Protein AF-A0A485LFB4-F1 (afdb_monomer_lite)

Foldseek 3Di:
DDDDDDDDDDDDDDDDDDDDDDDDDDDDDDDDDDDDDDDDDDDPPPDPDDPPPPPAQAFAPDAAQAKKKFKWFQDPVRDTAGQFIAGPDWDADDDDADCAQADQVRADDDPPDRSVRSLNVRCRTGVRRRHNHSNVRRNLSSVVSVVDADFPDQWDDDPPDFGDDPNATWDFDDDPGGTTMIMWMAGSVRHTHHD

Radius of gyration: 27.49 Å; chains: 1; bounding box: 100×61×46 Å

InterPro domains:
  IPR033130 Ribonuclease T2, His active site 2 [PS00531] (118-129)
  IPR036430 Ribonuclease T2-like superfamily [G3DSA:3.90.730.10] (55-193)
  IPR036430 Ribonuclease T2-like superfamily [SSF55895] (62-195)

Secondary structure (DSSP, 8-state):
----PPPP-PPP---PPPP----PPPP---------------------------PPPPPPSS---S-EEEEEEEPTTS-EEEEEEEESS----------TT--TTTB---TT--HHHHHHHHIIIIITTT-SSHHHHHHHHHHHHHHPPPPS--BPPPTTPPPEETTEE-EEEEETTEEEEEEEEE-TT--EE--

Structure (mmCIF, N/CA/C/O backbone):
data_AF-A0A485LFB4-F1
#
_entry.id   AF-A0A485LFB4-F1
#
loop_
_atom_site.group_PDB
_atom_site.id
_atom_site.type_symbol
_atom_site.label_atom_id
_atom_site.label_alt_id
_atom_site.label_comp_id
_atom_site.label_asym_id
_atom_site.label_entity_id
_atom_site.label_seq_id
_atom_site.pdbx_PDB_ins_code
_atom_site.Cartn_x
_atom_site.Cartn_y
_atom_site.Cartn_z
_atom_site.occupancy
_atom_site.B_iso_or_equiv
_atom_site.auth_seq_id
_atom_site.auth_comp_id
_atom_site.auth_asym_id
_atom_site.auth_atom_id
_atom_site.pdbx_PDB_model_num
ATOM 1 N N . MET A 1 1 ? -63.477 3.380 27.101 1.00 44.12 1 MET A N 1
ATOM 2 C CA . MET A 1 1 ? -62.611 3.411 28.300 1.00 44.12 1 MET A CA 1
ATOM 3 C C . MET A 1 1 ? -61.231 3.951 27.928 1.00 44.12 1 MET A C 1
ATOM 5 O O . MET A 1 1 ? -60.639 3.467 26.979 1.00 44.12 1 MET A O 1
ATOM 9 N N . SER A 1 2 ? -60.785 4.977 28.661 1.00 55.03 2 SER A N 1
ATOM 10 C CA . SER A 1 2 ? -59.417 5.517 28.810 1.00 55.03 2 SER A CA 1
ATOM 11 C C . SER A 1 2 ? -58.586 5.949 27.586 1.00 55.03 2 SER A C 1
ATOM 13 O O . SER A 1 2 ? -57.782 5.200 27.041 1.00 55.03 2 SER A O 1
ATOM 15 N N . ARG A 1 3 ? -58.674 7.253 27.275 1.00 58.78 3 ARG A N 1
ATOM 16 C CA . ARG A 1 3 ? -57.648 8.048 26.575 1.00 58.78 3 ARG A CA 1
ATOM 17 C C . ARG A 1 3 ? -56.507 8.385 27.549 1.00 58.78 3 ARG A C 1
ATOM 19 O O . ARG A 1 3 ? -56.779 8.960 28.599 1.00 58.78 3 ARG A O 1
ATOM 26 N N . ARG A 1 4 ? -55.240 8.145 27.188 1.00 62.78 4 ARG A N 1
ATOM 27 C CA . ARG A 1 4 ? -54.078 8.768 27.858 1.00 62.78 4 ARG A CA 1
ATOM 28 C C . ARG A 1 4 ? -53.382 9.747 26.914 1.00 62.78 4 ARG A C 1
ATOM 30 O O . ARG A 1 4 ? -52.727 9.344 25.960 1.00 62.78 4 ARG A O 1
ATOM 37 N N . LYS A 1 5 ? -53.537 11.040 27.218 1.00 59.41 5 LYS A N 1
ATOM 38 C CA . LYS A 1 5 ? -52.696 12.147 26.740 1.00 59.41 5 LYS A CA 1
ATOM 39 C C . LYS A 1 5 ? -51.292 11.985 27.339 1.00 59.41 5 LYS A C 1
ATOM 41 O O . LYS A 1 5 ? -51.186 11.808 28.550 1.00 59.41 5 LYS A O 1
ATOM 46 N N . ARG A 1 6 ? -50.230 12.093 26.534 1.00 64.88 6 ARG A N 1
ATOM 47 C CA . ARG A 1 6 ? -48.880 12.407 27.032 1.00 64.88 6 ARG A CA 1
ATOM 48 C C . ARG A 1 6 ? -48.583 13.873 26.743 1.00 64.88 6 ARG A C 1
ATOM 50 O O . ARG A 1 6 ? -48.759 14.333 25.620 1.00 64.88 6 ARG A O 1
ATOM 57 N N . GLN A 1 7 ? -48.219 14.577 27.808 1.00 58.03 7 GLN A N 1
ATOM 58 C CA . GLN A 1 7 ? -47.858 15.986 27.848 1.00 58.03 7 GLN A CA 1
ATOM 59 C C . GLN A 1 7 ? -46.463 16.220 27.265 1.00 58.03 7 GLN A C 1
ATOM 61 O O . GLN A 1 7 ? -45.542 15.436 27.487 1.00 58.03 7 GLN A O 1
ATOM 66 N N . SER A 1 8 ? -46.349 17.342 26.561 1.00 52.59 8 SER A N 1
ATOM 67 C CA . SER A 1 8 ? -45.116 18.015 26.173 1.00 52.59 8 SER A CA 1
ATOM 68 C C . SER A 1 8 ? -44.414 18.626 27.389 1.00 52.59 8 SER A C 1
ATOM 70 O O . SER A 1 8 ? -45.072 19.216 28.243 1.00 52.59 8 SER A O 1
ATOM 72 N N . SER A 1 9 ? -43.083 18.597 27.405 1.00 61.75 9 SER A N 1
ATOM 73 C CA . SER A 1 9 ? -42.269 19.496 28.228 1.00 61.75 9 SER A CA 1
ATOM 74 C C . SER A 1 9 ? -41.117 20.042 27.386 1.00 61.75 9 SER A C 1
ATOM 76 O O . SER A 1 9 ? -40.163 19.334 27.065 1.00 61.75 9 SER A O 1
ATOM 78 N N . LEU A 1 10 ? -41.270 21.307 26.998 1.00 52.47 10 LEU A N 1
ATOM 79 C CA . LEU A 1 10 ? -40.234 22.182 26.461 1.00 52.47 10 LEU A CA 1
ATOM 80 C C . LEU A 1 10 ? -39.220 22.462 27.577 1.00 52.47 10 LEU A C 1
ATOM 82 O O . LEU A 1 10 ? -39.599 22.977 28.625 1.00 52.47 10 LEU A O 1
ATOM 86 N N . VAL A 1 11 ? -37.948 22.134 27.353 1.00 58.69 11 VAL A N 1
ATOM 87 C CA . VAL A 1 11 ? -36.839 22.569 28.212 1.00 58.69 11 VAL A CA 1
ATOM 88 C C . VAL A 1 11 ? -36.172 23.764 27.538 1.00 58.69 11 VAL A C 1
ATOM 90 O O . 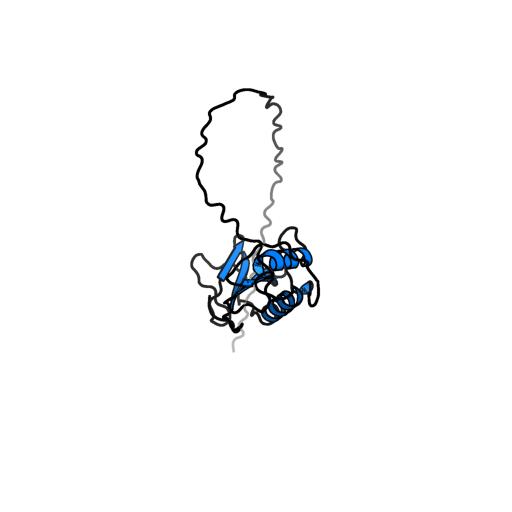VAL A 1 11 ? -35.778 23.694 26.371 1.00 58.69 11 VAL A O 1
ATOM 93 N N . GLY A 1 12 ? -36.130 24.873 28.277 1.00 46.00 12 GLY A N 1
ATOM 94 C CA . GLY A 1 12 ? -35.589 26.159 27.861 1.00 46.00 12 GLY A CA 1
ATOM 95 C C . GLY A 1 12 ? -34.100 26.098 27.526 1.00 46.00 12 GLY A C 1
ATOM 96 O O . GLY A 1 12 ? -33.322 25.390 28.161 1.00 46.00 12 GLY A O 1
ATOM 97 N N . ARG A 1 13 ? -33.715 26.856 26.496 1.00 57.59 13 ARG A N 1
ATOM 98 C CA . ARG A 1 13 ? -32.324 27.208 26.207 1.00 57.59 13 ARG A CA 1
ATOM 99 C C . ARG A 1 13 ? -32.032 28.547 26.863 1.00 57.59 13 ARG A C 1
ATOM 101 O O . ARG A 1 13 ? -32.436 29.582 26.334 1.00 57.59 13 ARG A O 1
ATOM 108 N N . ASP A 1 14 ? -31.286 28.508 27.954 1.00 51.19 14 ASP A N 1
ATOM 109 C CA . ASP A 1 14 ? -30.626 29.684 28.498 1.00 51.19 14 ASP A CA 1
ATOM 110 C C . ASP A 1 14 ? -29.479 30.085 27.564 1.00 51.19 14 ASP A C 1
ATOM 112 O O . ASP A 1 14 ? -28.551 29.317 27.294 1.00 51.19 14 ASP A O 1
ATOM 116 N N . LYS A 1 15 ? -29.578 31.293 27.005 1.00 54.25 15 LYS A N 1
ATOM 117 C CA . LYS A 1 15 ? -28.494 31.942 26.268 1.00 54.25 15 LYS A CA 1
ATOM 118 C C . LYS A 1 15 ? -27.517 32.519 27.290 1.00 54.25 15 LYS A C 1
ATOM 120 O O . LYS A 1 15 ? -27.802 33.545 27.896 1.00 54.25 15 LYS A O 1
ATOM 125 N N . ALA A 1 16 ? -26.369 31.871 27.458 1.00 53.75 16 ALA A N 1
ATOM 126 C CA . ALA A 1 16 ? -25.237 32.457 28.160 1.00 53.75 16 ALA A CA 1
ATOM 127 C C . ALA A 1 16 ? -24.541 33.482 27.249 1.00 53.75 16 ALA A C 1
ATOM 129 O O . ALA A 1 16 ? -24.039 33.153 26.172 1.00 53.75 16 ALA A O 1
ATOM 130 N N . THR A 1 17 ? -24.554 34.733 27.694 1.00 54.91 17 THR A N 1
ATOM 131 C CA . THR A 1 17 ? -23.788 35.860 27.161 1.00 54.91 17 THR A CA 1
ATOM 132 C C . THR A 1 17 ? -22.307 35.653 27.483 1.00 54.91 17 THR A C 1
ATOM 134 O O . THR A 1 17 ? -21.941 35.573 28.653 1.00 54.91 17 THR A O 1
ATOM 137 N N . PHE A 1 18 ? -21.453 35.569 26.463 1.00 49.25 18 PHE A N 1
ATOM 138 C CA . PHE A 1 18 ? -19.996 35.567 26.626 1.00 49.25 18 PHE A CA 1
ATOM 139 C C . PHE A 1 18 ? -19.466 37.004 26.513 1.00 49.25 18 PHE A C 1
ATOM 141 O O . PHE A 1 18 ? -19.729 37.647 25.494 1.00 49.25 18 PHE A O 1
ATOM 148 N N . PRO A 1 19 ? -18.720 37.524 27.504 1.00 60.28 19 PRO A N 1
ATOM 149 C CA . PRO A 1 19 ? -18.002 38.778 27.342 1.00 60.28 19 PRO A CA 1
ATOM 150 C C . PRO A 1 19 ? -16.754 38.572 26.470 1.00 60.28 19 PRO A C 1
ATOM 152 O O . PRO A 1 19 ? -15.953 37.662 26.691 1.00 60.28 19 PRO A O 1
ATOM 155 N N . LEU A 1 20 ? -16.605 39.447 25.475 1.00 49.53 20 LEU A N 1
ATOM 156 C CA . LEU A 1 20 ? -15.373 39.671 24.728 1.00 49.53 20 LEU A CA 1
ATOM 157 C C . LEU A 1 20 ? -14.367 40.340 25.670 1.00 49.53 20 LEU A C 1
ATOM 159 O O . LEU A 1 20 ? -14.491 41.528 25.944 1.00 49.53 20 LEU A O 1
ATOM 163 N N . ASN A 1 21 ? -13.395 39.577 26.167 1.00 47.66 21 ASN A N 1
ATOM 164 C CA . ASN A 1 21 ? -12.195 40.144 26.772 1.00 47.66 21 ASN A CA 1
ATOM 165 C C . ASN A 1 21 ? -11.065 40.116 25.746 1.00 47.66 21 ASN A C 1
ATOM 167 O O . ASN A 1 21 ? -10.616 39.058 25.301 1.00 47.66 21 ASN A O 1
ATOM 171 N N . GLU A 1 22 ? -10.646 41.321 25.383 1.00 47.12 22 GLU A N 1
ATOM 172 C CA . GLU A 1 22 ? -9.468 41.651 24.603 1.00 47.12 22 GLU A CA 1
ATOM 173 C C . GLU A 1 22 ? -8.216 41.056 25.264 1.00 47.12 22 GLU A C 1
ATOM 175 O O . GLU A 1 22 ? -7.847 41.419 26.379 1.00 47.12 22 GLU A O 1
ATOM 180 N N . PHE A 1 23 ? -7.543 40.142 24.567 1.00 49.50 23 PHE A N 1
ATOM 181 C CA . PHE A 1 23 ? -6.181 39.729 24.898 1.00 49.50 23 PHE A CA 1
ATOM 182 C C . PHE A 1 23 ? -5.237 40.346 23.865 1.00 49.50 23 PHE A C 1
ATOM 184 O O . PHE A 1 23 ? -5.043 39.816 22.771 1.00 49.50 23 PHE A O 1
ATOM 191 N N . LEU A 1 24 ? -4.673 41.500 24.217 1.00 52.28 24 LEU A N 1
ATOM 192 C CA . LEU A 1 24 ? -3.507 42.070 23.546 1.00 52.28 24 LEU A CA 1
ATOM 193 C C . LEU A 1 24 ? -2.261 41.242 23.917 1.00 52.28 24 LEU A C 1
ATOM 195 O O . LEU A 1 24 ? -2.052 40.971 25.102 1.00 52.28 24 LEU A O 1
ATOM 199 N N . PRO A 1 25 ? -1.404 40.853 22.956 1.00 53.59 25 PRO A N 1
ATOM 200 C CA . PRO A 1 25 ? -0.108 40.267 23.270 1.00 53.59 25 PRO A CA 1
ATOM 201 C C . PRO A 1 25 ? 0.890 41.353 23.723 1.00 53.59 25 PRO A C 1
ATOM 203 O O . PRO A 1 25 ? 0.945 42.425 23.113 1.00 53.59 25 PRO A O 1
ATOM 206 N N . PRO A 1 26 ? 1.720 41.094 24.750 1.00 55.16 26 PRO A N 1
ATOM 207 C CA . PRO A 1 26 ? 2.809 41.990 25.107 1.00 55.16 26 PRO A CA 1
ATOM 208 C C . PRO A 1 26 ? 3.910 41.957 24.040 1.00 55.16 26 PRO A C 1
ATOM 210 O O . PRO A 1 26 ? 4.383 40.899 23.619 1.00 55.16 26 PRO A O 1
ATOM 213 N N . GLN A 1 27 ? 4.325 43.150 23.624 1.00 48.22 27 GLN A N 1
ATOM 214 C CA . GLN A 1 27 ? 5.489 43.377 22.780 1.00 48.22 27 GLN A CA 1
ATOM 215 C C . GLN A 1 27 ? 6.762 43.046 23.563 1.00 48.22 27 GLN A C 1
ATOM 217 O O . GLN A 1 27 ? 7.051 43.678 24.576 1.00 48.22 27 GLN A O 1
ATOM 222 N N . CYS A 1 28 ? 7.544 42.082 23.079 1.00 45.78 28 CYS A N 1
ATOM 223 C CA . CYS A 1 28 ? 8.890 41.828 23.581 1.00 45.78 28 CYS A CA 1
ATOM 224 C C . CYS A 1 28 ? 9.893 42.516 22.645 1.00 45.78 28 CYS A C 1
ATOM 226 O O . CYS A 1 28 ? 10.458 41.901 21.743 1.00 45.78 28 CYS A O 1
ATOM 228 N N . ASN A 1 29 ? 10.066 43.825 22.842 1.00 47.59 29 ASN A N 1
ATOM 229 C CA . ASN A 1 29 ? 11.257 44.537 22.390 1.00 47.59 29 ASN A CA 1
ATOM 230 C C . ASN A 1 29 ? 12.425 44.123 23.296 1.00 47.59 29 ASN A C 1
ATOM 232 O O . ASN A 1 29 ? 12.261 44.054 24.511 1.00 47.59 29 ASN A O 1
ATOM 236 N N . SER A 1 30 ? 13.599 43.913 22.698 1.00 48.94 30 SER A N 1
ATOM 237 C CA . SER A 1 30 ? 14.892 43.726 23.377 1.00 48.94 30 SER A CA 1
ATOM 238 C C . SER A 1 30 ? 15.208 42.311 23.876 1.00 48.94 30 SER A C 1
ATOM 240 O O . SER A 1 30 ? 15.217 42.051 25.071 1.00 48.94 30 SER A O 1
ATOM 242 N N . CYS A 1 31 ? 15.641 41.434 22.966 1.00 42.44 31 CYS A N 1
ATOM 243 C CA . CYS A 1 31 ? 16.746 40.519 23.273 1.00 42.44 31 CYS A CA 1
ATOM 244 C C . CYS A 1 31 ? 17.799 40.636 22.172 1.00 42.44 31 CYS A C 1
ATOM 246 O O . CYS A 1 31 ? 17.744 40.027 21.107 1.00 42.44 31 CYS A O 1
ATOM 248 N N . ILE A 1 32 ? 18.708 41.549 22.478 1.00 47.56 32 ILE A N 1
ATOM 249 C CA . ILE A 1 32 ? 19.939 41.927 21.811 1.00 47.56 32 ILE A CA 1
ATOM 250 C C . ILE A 1 32 ? 20.851 40.700 21.645 1.00 47.56 32 ILE A C 1
ATOM 252 O O . ILE A 1 32 ? 21.147 39.995 22.603 1.00 47.56 32 ILE A O 1
ATOM 256 N N . LEU A 1 33 ? 21.279 40.472 20.403 1.00 42.50 33 LEU A N 1
ATOM 257 C CA . LEU A 1 33 ? 22.681 40.337 19.994 1.00 42.50 33 LEU A CA 1
ATOM 258 C C . LEU A 1 33 ? 23.662 39.808 21.068 1.00 42.50 33 LEU A C 1
ATOM 260 O O . LEU A 1 33 ? 24.211 40.585 21.843 1.00 42.50 33 LEU A O 1
ATOM 264 N N . ILE A 1 34 ? 24.005 38.518 21.014 1.00 53.75 34 ILE A N 1
ATOM 265 C CA . ILE A 1 34 ? 25.335 38.050 21.435 1.00 53.75 34 ILE A CA 1
ATOM 266 C C . ILE A 1 34 ? 25.928 37.234 20.287 1.00 53.75 34 ILE A C 1
ATOM 268 O O . ILE A 1 34 ? 25.555 36.090 20.032 1.00 53.75 34 ILE A O 1
ATOM 272 N N . LEU A 1 35 ? 26.833 37.895 19.567 1.00 44.16 35 LEU A N 1
ATOM 273 C CA . LEU A 1 35 ? 27.812 37.288 18.680 1.00 44.16 35 LEU A CA 1
ATOM 274 C C . LEU A 1 35 ? 28.963 36.709 19.525 1.00 44.16 35 LEU A C 1
ATOM 276 O O . LEU A 1 35 ? 29.474 37.385 20.412 1.00 44.16 35 LEU A O 1
ATOM 280 N N . LEU A 1 36 ? 29.437 35.547 19.071 1.00 43.41 36 LEU A N 1
ATOM 281 C CA . LEU A 1 36 ? 30.826 35.066 19.069 1.00 43.41 36 LEU A CA 1
ATOM 282 C C . LEU A 1 36 ? 31.442 34.365 20.296 1.00 43.41 36 LEU A C 1
ATOM 284 O O . LEU A 1 36 ? 31.435 34.841 21.422 1.00 43.41 36 LEU A O 1
ATOM 288 N N . LEU A 1 37 ? 32.177 33.311 19.903 1.00 40.31 37 LEU A N 1
ATOM 289 C CA . LEU A 1 37 ? 33.379 32.709 20.491 1.00 40.31 37 LEU A CA 1
ATOM 290 C C . LEU A 1 37 ? 33.199 31.662 21.605 1.00 40.31 37 LEU A C 1
ATOM 292 O O . LEU A 1 37 ? 33.072 31.984 22.776 1.00 40.31 37 LEU A O 1
ATOM 296 N N . ALA A 1 38 ? 33.370 30.383 21.255 1.00 43.31 38 ALA A N 1
ATOM 297 C CA . ALA A 1 38 ? 34.659 29.702 21.438 1.00 43.31 38 ALA A CA 1
ATOM 298 C C . ALA A 1 38 ? 34.606 28.260 20.908 1.00 43.31 38 ALA A C 1
ATOM 300 O O . ALA A 1 38 ? 33.605 27.555 21.014 1.00 43.31 38 ALA A O 1
ATOM 301 N N . ALA A 1 39 ? 35.713 27.862 20.294 1.00 44.78 39 ALA A N 1
ATOM 302 C CA . ALA A 1 39 ? 35.943 26.589 19.645 1.00 44.78 39 ALA A CA 1
ATOM 303 C C . ALA A 1 39 ? 36.395 25.488 20.622 1.00 44.78 39 ALA A C 1
ATOM 305 O O . ALA A 1 39 ? 36.870 25.771 21.716 1.00 44.78 39 ALA A O 1
ATOM 306 N N . ALA A 1 40 ? 36.372 24.262 20.089 1.00 42.25 40 ALA A N 1
ATOM 307 C CA . ALA A 1 40 ? 37.152 23.086 20.476 1.00 42.25 40 ALA A CA 1
ATOM 308 C C . ALA A 1 40 ? 36.759 22.355 21.774 1.00 42.25 40 ALA A C 1
ATOM 310 O O . ALA A 1 40 ? 36.935 22.856 22.872 1.00 42.25 40 ALA A O 1
ATOM 311 N N . ILE A 1 41 ? 36.358 21.087 21.629 1.00 50.91 41 ILE A N 1
ATOM 312 C CA . ILE A 1 41 ? 37.209 19.943 21.992 1.00 50.91 41 ILE A CA 1
ATOM 313 C C . ILE A 1 41 ? 36.832 18.760 21.094 1.00 50.91 41 ILE A C 1
ATOM 315 O O . ILE A 1 41 ? 35.673 18.374 20.952 1.00 50.91 41 ILE A O 1
ATOM 319 N N . ALA A 1 42 ? 37.868 18.225 20.457 1.00 47.81 42 ALA A N 1
ATOM 320 C CA . ALA A 1 42 ? 37.860 17.017 19.667 1.00 47.81 42 ALA A CA 1
ATOM 321 C C . ALA A 1 42 ? 37.448 15.807 20.519 1.00 47.81 42 ALA A C 1
ATOM 323 O O . ALA A 1 42 ? 38.042 15.520 21.553 1.00 47.81 42 ALA A O 1
ATOM 324 N N . GLY A 1 43 ? 36.455 15.072 20.029 1.00 41.84 43 GLY A N 1
ATOM 325 C CA . GLY A 1 43 ? 36.025 13.783 20.558 1.00 41.84 43 GLY A CA 1
ATOM 326 C C . GLY A 1 43 ? 35.632 12.860 19.412 1.00 41.84 43 GLY A C 1
ATOM 327 O O . GLY A 1 43 ? 34.511 12.364 19.369 1.00 41.84 43 GLY A O 1
ATOM 328 N N . LEU A 1 44 ? 36.543 12.677 18.450 1.00 42.97 44 LEU A N 1
ATOM 329 C CA . LEU A 1 44 ? 36.446 11.680 17.382 1.00 42.97 44 LEU A CA 1
ATOM 330 C C . LEU A 1 44 ? 36.450 10.272 17.997 1.00 42.97 44 LEU A C 1
ATOM 332 O O . LEU A 1 44 ? 37.472 9.596 18.044 1.00 42.97 44 LEU A O 1
ATOM 336 N N . HIS A 1 45 ? 35.287 9.804 18.447 1.00 53.16 45 HIS A N 1
ATOM 337 C CA . HIS A 1 45 ? 35.020 8.374 18.530 1.00 53.16 45 HIS A CA 1
ATOM 338 C C . HIS A 1 45 ? 34.697 7.889 17.118 1.00 53.16 45 HIS A C 1
ATOM 340 O O . HIS A 1 45 ? 33.539 7.835 16.699 1.00 53.16 45 HIS A O 1
ATOM 346 N N . LEU A 1 46 ? 35.756 7.565 16.374 1.00 46.03 46 LEU A N 1
ATOM 347 C CA . LEU A 1 46 ? 35.690 6.744 15.171 1.00 46.03 46 LEU A CA 1
ATOM 348 C C . LEU A 1 46 ? 35.097 5.386 15.559 1.00 46.03 46 LEU A C 1
ATOM 350 O O . LEU A 1 46 ? 35.804 4.462 15.952 1.00 46.03 46 LEU A O 1
ATOM 354 N N . ARG A 1 47 ? 33.771 5.271 15.474 1.00 53.28 47 ARG A N 1
ATOM 355 C CA . ARG A 1 47 ? 33.111 3.971 15.401 1.00 53.28 47 ARG A CA 1
ATOM 356 C C . ARG A 1 47 ? 33.430 3.380 14.025 1.00 53.28 47 ARG A C 1
ATOM 358 O O . ARG A 1 47 ? 33.069 4.010 13.028 1.00 53.28 47 ARG A O 1
ATOM 365 N N . PRO A 1 48 ? 34.028 2.181 13.927 1.00 50.91 48 PRO A N 1
ATOM 366 C CA . PRO A 1 48 ? 34.043 1.429 12.684 1.00 50.91 48 PRO A CA 1
ATOM 367 C C . PRO A 1 48 ? 32.637 0.847 12.490 1.00 50.91 48 PRO A C 1
ATOM 369 O O . PRO A 1 48 ? 32.345 -0.291 12.838 1.00 50.91 48 PRO A O 1
ATOM 372 N N . GLY A 1 49 ? 31.715 1.684 12.019 1.00 44.81 49 GLY A N 1
ATOM 373 C CA . GLY A 1 49 ? 30.403 1.244 11.572 1.00 44.81 49 GLY A CA 1
ATOM 374 C C . GLY A 1 49 ? 30.523 0.770 10.134 1.00 44.81 49 GLY A C 1
ATOM 375 O O . GLY A 1 49 ? 30.655 1.602 9.239 1.00 44.81 49 GLY A O 1
ATOM 376 N N . HIS A 1 50 ? 30.517 -0.550 9.949 1.00 45.78 50 HIS A N 1
ATOM 377 C CA . HIS A 1 50 ? 30.358 -1.258 8.680 1.00 45.78 50 HIS A CA 1
ATOM 378 C C . HIS A 1 50 ? 29.578 -0.440 7.640 1.00 45.78 50 HIS A C 1
ATOM 380 O O . HIS A 1 50 ? 28.357 -0.300 7.718 1.00 45.78 50 HIS A O 1
ATOM 386 N N . ARG A 1 51 ? 30.290 0.075 6.635 1.00 43.84 51 ARG A N 1
ATOM 387 C CA . ARG A 1 51 ? 29.685 0.351 5.337 1.00 43.84 51 ARG A CA 1
ATOM 388 C C . ARG A 1 51 ? 29.641 -0.982 4.609 1.00 43.84 51 ARG A C 1
ATOM 390 O O . ARG A 1 51 ? 30.578 -1.312 3.889 1.00 43.84 51 ARG A O 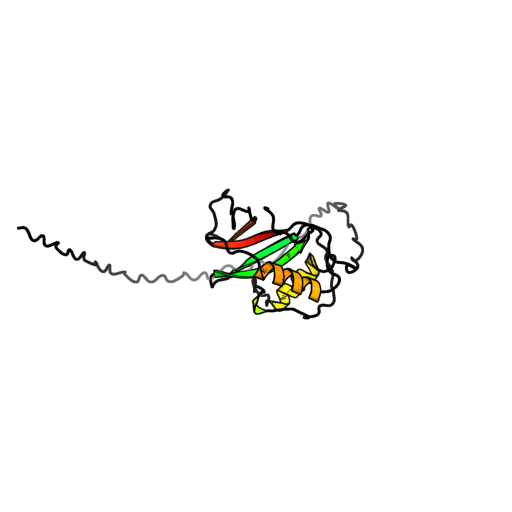1
ATOM 397 N N . ASP A 1 52 ? 28.565 -1.738 4.813 1.00 44.41 52 ASP A N 1
ATOM 398 C CA . ASP A 1 52 ? 28.125 -2.637 3.754 1.00 44.41 52 ASP A CA 1
ATOM 399 C C . ASP A 1 52 ? 27.786 -1.737 2.568 1.00 44.41 52 ASP A C 1
ATOM 401 O O . ASP A 1 52 ? 26.754 -1.068 2.515 1.00 44.41 52 ASP A O 1
ATOM 405 N N . LEU A 1 53 ? 28.744 -1.641 1.650 1.00 44.56 53 LEU A N 1
ATOM 406 C CA . LEU A 1 53 ? 28.519 -1.196 0.289 1.00 44.56 53 LEU A CA 1
ATOM 407 C C . LEU A 1 53 ? 27.663 -2.282 -0.357 1.00 44.56 53 LEU A C 1
ATOM 409 O O . LEU A 1 53 ? 28.171 -3.153 -1.060 1.00 44.56 53 LEU A O 1
ATOM 413 N N . THR A 1 54 ? 26.366 -2.276 -0.051 1.00 52.00 54 THR A N 1
ATOM 414 C CA . THR A 1 54 ? 25.391 -3.101 -0.748 1.00 52.00 54 THR A CA 1
ATOM 415 C C . THR A 1 54 ? 25.533 -2.751 -2.220 1.00 52.00 54 THR A C 1
ATOM 417 O O . THR A 1 54 ? 25.317 -1.601 -2.611 1.00 52.00 54 THR A O 1
ATOM 420 N N . ALA A 1 55 ? 25.989 -3.717 -3.018 1.00 53.53 55 ALA A N 1
ATOM 421 C CA . ALA A 1 55 ? 26.077 -3.560 -4.458 1.00 53.53 55 ALA A CA 1
ATOM 422 C C . ALA A 1 55 ? 24.738 -3.003 -4.977 1.00 53.53 55 ALA A C 1
ATOM 424 O O . ALA A 1 55 ? 23.691 -3.396 -4.448 1.00 53.53 55 ALA A O 1
ATOM 425 N N . PRO A 1 56 ? 24.749 -2.086 -5.964 1.00 56.72 56 PRO A N 1
ATOM 426 C CA . PRO A 1 56 ? 23.516 -1.557 -6.530 1.00 56.72 56 PRO A CA 1
ATOM 427 C C . PRO A 1 56 ? 22.637 -2.736 -6.937 1.00 56.72 56 PRO A C 1
ATOM 429 O O . PRO A 1 56 ? 23.050 -3.580 -7.736 1.00 56.72 56 PRO A O 1
ATOM 432 N N . SER A 1 57 ? 21.461 -2.844 -6.318 1.00 60.28 57 SER A N 1
ATOM 433 C CA . SER A 1 57 ? 20.575 -3.968 -6.580 1.00 60.28 57 SER A CA 1
ATOM 434 C C . SER A 1 57 ? 20.150 -3.900 -8.039 1.00 60.28 57 SER A C 1
ATOM 436 O O . SER A 1 57 ? 19.643 -2.874 -8.499 1.00 60.28 57 SER A O 1
ATOM 438 N N . SER A 1 58 ? 20.364 -4.982 -8.778 1.00 67.75 58 SER A N 1
ATOM 439 C CA . SER A 1 58 ? 19.767 -5.115 -10.098 1.00 67.75 58 SER A CA 1
ATOM 440 C C . SER A 1 58 ? 18.254 -5.232 -9.945 1.00 67.75 58 SER A C 1
ATOM 442 O O . SER A 1 58 ? 17.746 -5.769 -8.957 1.00 67.75 58 SER A O 1
ATOM 444 N N . GLN A 1 59 ? 17.533 -4.687 -10.920 1.00 75.75 59 GLN A N 1
ATOM 445 C CA . GLN A 1 59 ? 16.092 -4.862 -11.005 1.00 75.75 59 GLN A CA 1
ATOM 446 C C . GLN A 1 59 ? 15.751 -6.355 -10.998 1.00 75.75 59 GLN A C 1
ATOM 448 O O . GLN A 1 59 ? 16.485 -7.166 -11.573 1.00 75.75 59 GLN A O 1
ATOM 453 N N . ALA A 1 60 ? 14.632 -6.722 -10.376 1.00 74.88 60 ALA A N 1
ATOM 454 C CA . ALA A 1 60 ? 14.194 -8.109 -10.408 1.00 74.88 60 ALA A CA 1
ATOM 455 C C . ALA A 1 60 ? 13.949 -8.580 -11.844 1.00 74.88 60 ALA A C 1
ATOM 457 O O . ALA A 1 60 ? 13.397 -7.859 -12.671 1.00 74.88 60 ALA A O 1
ATOM 458 N N . THR A 1 61 ? 14.298 -9.831 -12.124 1.00 71.88 61 THR A N 1
ATOM 459 C CA . THR A 1 61 ? 13.965 -10.490 -13.395 1.00 71.88 61 THR A CA 1
ATOM 460 C C . THR A 1 61 ? 12.624 -11.223 -13.343 1.00 71.88 61 THR A C 1
ATOM 462 O O . THR A 1 61 ? 12.118 -11.648 -14.378 1.00 71.88 61 THR A O 1
ATOM 465 N N . LYS A 1 62 ? 12.040 -11.392 -12.148 1.00 67.75 62 LYS A N 1
ATOM 466 C CA . LYS A 1 62 ? 10.748 -12.055 -11.929 1.00 67.75 62 LYS A CA 1
ATOM 467 C C . LYS A 1 62 ? 10.040 -11.525 -10.683 1.00 67.75 62 LYS A C 1
ATOM 469 O O . LYS A 1 62 ? 10.685 -10.993 -9.782 1.00 67.75 62 LYS A O 1
ATOM 474 N N . ARG A 1 63 ? 8.725 -11.756 -10.625 1.00 68.38 63 ARG A N 1
ATOM 475 C CA . ARG A 1 63 ? 7.863 -11.469 -9.471 1.00 68.38 63 ARG A CA 1
ATOM 476 C C . ARG A 1 63 ? 8.417 -12.076 -8.180 1.00 68.38 63 ARG A C 1
ATOM 478 O O . ARG A 1 63 ? 8.915 -13.206 -8.168 1.00 68.38 63 ARG A O 1
ATOM 485 N N . HIS A 1 64 ? 8.274 -11.327 -7.095 1.00 72.38 64 HIS A N 1
ATOM 486 C CA . HIS A 1 64 ? 8.653 -11.749 -5.757 1.00 72.38 64 HIS A CA 1
ATOM 487 C C . HIS A 1 64 ? 7.928 -13.044 -5.337 1.00 72.38 64 HIS A C 1
ATOM 489 O O . HIS A 1 64 ? 6.747 -13.260 -5.606 1.00 72.38 64 HIS A O 1
ATOM 495 N N . SER A 1 65 ? 8.650 -13.925 -4.648 1.00 79.88 65 SER A N 1
ATOM 496 C CA . SER A 1 65 ? 8.111 -15.135 -4.027 1.00 79.88 65 SER A CA 1
ATOM 497 C C . SER A 1 65 ? 8.167 -14.986 -2.514 1.00 79.88 65 SER A C 1
ATOM 499 O O . SER A 1 65 ? 8.689 -15.865 -1.833 1.00 79.88 65 SER A O 1
ATOM 501 N N . GLU A 1 66 ? 7.694 -13.858 -1.985 1.00 86.31 66 GLU A N 1
ATOM 502 C CA . GLU A 1 66 ? 7.742 -13.532 -0.552 1.00 86.31 66 GLU A CA 1
ATOM 503 C C . GLU A 1 66 ? 6.426 -12.931 -0.036 1.00 86.31 66 GLU A C 1
ATOM 505 O O . GLU A 1 66 ? 5.627 -12.445 -0.841 1.00 86.31 66 GLU A O 1
ATOM 510 N N . PRO A 1 67 ? 6.168 -12.964 1.288 1.00 92.44 67 PRO A N 1
ATOM 511 C CA . PRO A 1 67 ? 5.008 -12.314 1.878 1.00 92.44 67 PRO A CA 1
ATOM 512 C C . PRO A 1 67 ? 5.068 -10.798 1.686 1.00 92.44 67 PRO A C 1
ATOM 514 O O . PRO A 1 67 ? 6.146 -10.205 1.666 1.00 92.44 67 PRO A O 1
ATOM 517 N N . MET A 1 68 ? 3.898 -10.170 1.626 1.00 94.94 68 MET A N 1
ATOM 518 C CA . MET A 1 68 ? 3.769 -8.729 1.425 1.00 94.94 68 MET A CA 1
ATOM 519 C C . MET A 1 68 ? 2.833 -8.089 2.436 1.00 94.94 68 MET A C 1
ATOM 521 O O . MET A 1 68 ? 1.945 -8.729 2.998 1.00 94.94 68 MET A O 1
ATOM 525 N N . THR A 1 69 ? 2.984 -6.783 2.602 1.00 97.38 69 THR A N 1
ATOM 526 C CA . THR A 1 69 ? 2.043 -5.926 3.309 1.00 97.38 69 THR A CA 1
ATOM 527 C C . THR A 1 69 ? 1.472 -4.893 2.347 1.00 97.38 69 THR A C 1
ATOM 529 O O . THR A 1 69 ? 2.210 -4.087 1.797 1.00 97.38 69 THR A O 1
ATOM 532 N N . LEU A 1 70 ? 0.155 -4.883 2.170 1.00 98.00 70 LEU A N 1
ATOM 533 C CA . LEU A 1 70 ? -0.551 -3.788 1.512 1.00 98.00 70 LEU A CA 1
ATOM 534 C C . LEU A 1 70 ? -0.865 -2.717 2.557 1.00 98.00 70 LEU A C 1
ATOM 536 O O . LEU A 1 70 ? -1.626 -2.984 3.491 1.00 98.00 70 LEU A O 1
ATOM 540 N N . ALA A 1 71 ? -0.312 -1.522 2.395 1.00 98.06 71 ALA A N 1
ATOM 541 C CA . ALA A 1 71 ? -0.621 -0.366 3.222 1.00 98.06 71 ALA A CA 1
ATOM 542 C C . ALA A 1 71 ? -1.692 0.501 2.545 1.00 98.06 71 ALA A C 1
ATOM 544 O O . ALA A 1 71 ? -1.548 0.915 1.394 1.00 98.06 71 ALA A O 1
ATOM 545 N N . MET A 1 72 ? -2.768 0.785 3.276 1.00 98.06 72 MET A N 1
ATOM 546 C CA . MET A 1 72 ? -3.874 1.640 2.852 1.00 98.06 72 MET A CA 1
ATOM 547 C C . MET A 1 72 ? -3.998 2.816 3.822 1.00 98.06 72 MET A C 1
ATOM 549 O O . MET A 1 72 ? -4.211 2.610 5.018 1.00 98.06 72 MET A O 1
ATOM 553 N N . SER A 1 73 ? -3.899 4.041 3.318 1.00 96.94 73 SER A N 1
ATOM 554 C CA . SER A 1 73 ? -4.081 5.267 4.095 1.00 96.94 73 SER A CA 1
ATOM 555 C C . SER A 1 73 ? -5.551 5.662 4.166 1.00 96.94 73 SER A C 1
ATOM 557 O O . SER A 1 73 ? -6.262 5.672 3.155 1.00 96.94 73 SER A O 1
ATOM 559 N N . VAL A 1 74 ? -5.990 6.051 5.359 1.00 95.12 74 VAL A N 1
ATOM 560 C CA . VAL A 1 74 ? -7.315 6.621 5.597 1.00 95.12 74 VAL A CA 1
ATOM 561 C C . VAL A 1 74 ? -7.304 8.086 5.171 1.00 95.12 74 VAL A C 1
ATOM 563 O O . VAL A 1 74 ? -6.510 8.883 5.660 1.00 95.12 74 VAL A O 1
ATOM 566 N N . GLN A 1 75 ? -8.184 8.447 4.245 1.00 93.50 75 GLN A N 1
ATOM 567 C CA . GLN A 1 75 ? -8.314 9.814 3.750 1.00 93.50 75 GLN A CA 1
ATOM 568 C C . GLN A 1 75 ? -9.319 10.629 4.577 1.00 93.50 75 GLN A C 1
ATOM 570 O O . GLN A 1 75 ? -10.118 10.087 5.344 1.00 93.50 75 GLN A O 1
ATOM 575 N N . ASN A 1 76 ? -9.320 11.951 4.386 1.00 90.44 76 ASN A N 1
ATOM 576 C CA . ASN A 1 76 ? -10.233 12.869 5.081 1.00 90.44 76 ASN A CA 1
ATOM 577 C C . ASN A 1 76 ? -11.714 12.602 4.770 1.00 90.44 76 ASN A C 1
ATOM 579 O O . ASN A 1 76 ? -12.561 12.732 5.653 1.00 90.44 76 ASN A O 1
ATOM 583 N N . ASP A 1 77 ? -12.021 12.167 3.545 1.00 92.00 77 ASP A N 1
ATOM 584 C CA . ASP A 1 77 ? -13.355 11.711 3.123 1.00 92.00 77 ASP A CA 1
ATOM 585 C C . ASP A 1 77 ? -13.707 10.314 3.669 1.00 92.00 77 ASP A C 1
ATOM 587 O O . ASP A 1 77 ? -14.713 9.714 3.291 1.00 92.00 77 ASP A O 1
ATOM 591 N N . LYS A 1 78 ? -12.870 9.792 4.574 1.00 90.94 78 LYS A N 1
ATOM 592 C CA . LYS A 1 78 ? -12.944 8.461 5.163 1.00 90.94 78 LYS A CA 1
ATOM 593 C C . LYS A 1 78 ? -12.741 7.342 4.146 1.00 90.94 78 LYS A C 1
ATOM 595 O O . LYS A 1 78 ? -13.001 6.199 4.508 1.00 90.94 78 LYS A O 1
ATOM 600 N N . SER A 1 79 ? -12.314 7.590 2.911 1.00 93.50 79 SER A N 1
ATOM 601 C CA . SER A 1 79 ? -11.970 6.523 1.965 1.00 93.50 79 SER A CA 1
ATOM 602 C C . SER A 1 79 ? -10.638 5.859 2.335 1.00 93.50 79 SER A C 1
ATOM 604 O O . SER A 1 79 ? -9.824 6.423 3.066 1.00 93.50 79 SER A O 1
ATOM 606 N N . LEU A 1 80 ? -10.430 4.626 1.866 1.00 95.88 80 LEU A N 1
ATOM 607 C CA . LEU A 1 80 ? -9.124 3.972 1.920 1.00 95.88 80 LEU A CA 1
ATOM 608 C C . LEU A 1 80 ? -8.461 4.128 0.556 1.00 95.88 80 LEU A C 1
ATOM 610 O O . LEU A 1 80 ? -9.058 3.773 -0.461 1.00 95.88 80 LEU A O 1
ATOM 614 N N . LYS A 1 81 ? -7.233 4.638 0.546 1.00 97.62 81 LYS A N 1
ATOM 615 C CA . LYS A 1 81 ? -6.415 4.776 -0.661 1.00 97.62 81 LYS A CA 1
ATOM 616 C C . LYS A 1 81 ? -5.092 4.056 -0.475 1.00 97.62 81 LYS A C 1
ATOM 618 O O . LYS A 1 81 ? -4.586 3.960 0.639 1.00 97.62 81 LYS A O 1
ATOM 623 N N . LEU A 1 82 ? -4.544 3.550 -1.566 1.00 98.06 82 LEU A N 1
ATOM 624 C CA . LEU A 1 82 ? -3.280 2.837 -1.594 1.00 98.06 82 LEU A CA 1
ATOM 625 C C . LEU A 1 82 ? -2.144 3.759 -1.135 1.00 98.06 82 LEU A C 1
ATOM 627 O O . LEU A 1 82 ? -1.931 4.830 -1.705 1.00 98.06 82 LEU A O 1
ATOM 631 N N . HIS A 1 83 ? -1.439 3.353 -0.083 1.00 98.00 83 HIS A N 1
ATOM 632 C CA . HIS A 1 83 ? -0.156 3.944 0.282 1.00 98.00 83 HIS A CA 1
ATOM 633 C C . HIS A 1 83 ? 0.937 3.240 -0.507 1.00 98.00 83 HIS A C 1
ATOM 635 O O . HIS A 1 83 ? 1.627 3.896 -1.267 1.00 98.00 83 HIS A O 1
ATOM 641 N N . GLY A 1 84 ? 1.030 1.914 -0.390 1.00 97.06 84 GLY A N 1
ATOM 642 C CA . GLY A 1 84 ? 2.024 1.113 -1.092 1.00 97.06 84 GLY A CA 1
ATOM 643 C C . GLY A 1 84 ? 1.836 -0.383 -0.859 1.00 97.06 84 GLY A C 1
ATOM 644 O O . GLY A 1 84 ? 1.069 -0.814 0.007 1.00 97.06 84 GLY A O 1
ATOM 645 N N . LEU A 1 85 ? 2.540 -1.179 -1.658 1.00 96.56 85 LEU A N 1
ATOM 646 C CA . LEU A 1 85 ? 2.674 -2.622 -1.483 1.00 96.56 85 LEU A CA 1
ATOM 647 C C . LEU A 1 85 ? 4.126 -2.930 -1.125 1.00 96.56 85 LEU A C 1
ATOM 649 O O . LEU A 1 85 ? 5.035 -2.549 -1.863 1.00 96.56 85 LEU A O 1
ATOM 653 N N . TRP A 1 86 ? 4.331 -3.580 0.017 1.00 95.38 86 TRP A N 1
ATOM 654 C CA . TRP A 1 86 ? 5.645 -3.766 0.625 1.00 95.38 86 TRP A CA 1
ATOM 655 C C . TRP A 1 86 ? 5.947 -5.249 0.796 1.00 95.38 86 TRP A C 1
ATOM 657 O O . TRP A 1 86 ? 5.469 -5.877 1.749 1.00 95.38 86 TRP A O 1
ATOM 667 N N . PRO A 1 87 ? 6.709 -5.830 -0.134 1.00 92.44 87 PRO A N 1
ATOM 668 C CA . PRO A 1 87 ? 7.386 -7.099 0.083 1.00 92.44 87 PRO A CA 1
ATOM 669 C C . PRO A 1 87 ? 8.304 -7.028 1.317 1.00 92.44 87 PRO A C 1
ATOM 671 O O . PRO A 1 87 ? 8.614 -5.948 1.819 1.00 92.44 87 PRO A O 1
ATOM 674 N N . LYS A 1 88 ? 8.687 -8.179 1.876 1.00 87.38 88 LYS A N 1
ATOM 675 C CA . LYS A 1 88 ? 9.535 -8.226 3.080 1.00 87.38 88 LYS A CA 1
ATOM 676 C C . LYS A 1 88 ? 10.943 -7.680 2.811 1.00 87.38 88 LYS A C 1
ATOM 678 O O . LYS A 1 88 ? 11.563 -7.138 3.727 1.00 87.38 88 LYS A O 1
ATOM 683 N N . THR A 1 89 ? 11.444 -7.862 1.596 1.00 85.44 89 THR A N 1
ATOM 684 C CA . THR A 1 89 ? 12.765 -7.415 1.177 1.00 85.44 89 THR A CA 1
ATOM 685 C C . THR A 1 89 ? 12.657 -6.010 0.601 1.00 85.44 89 THR A C 1
ATOM 687 O O . THR A 1 89 ? 12.147 -5.813 -0.502 1.00 85.44 89 THR A O 1
ATOM 690 N N . ASP A 1 90 ? 13.165 -5.034 1.350 1.00 80.62 90 ASP A N 1
ATOM 691 C CA . ASP A 1 90 ? 13.317 -3.660 0.877 1.00 80.62 90 ASP A CA 1
ATOM 692 C C . ASP A 1 90 ? 14.616 -3.516 0.089 1.00 80.62 90 ASP A C 1
ATOM 694 O O . ASP A 1 90 ? 15.653 -4.081 0.451 1.00 80.62 90 ASP A O 1
ATOM 698 N N . CYS A 1 91 ? 14.589 -2.696 -0.956 1.00 74.69 91 CYS A N 1
ATOM 699 C CA . CYS A 1 91 ? 15.805 -2.301 -1.639 1.00 74.69 91 CYS A CA 1
ATOM 700 C C . CYS A 1 91 ? 15.694 -0.868 -2.142 1.00 74.69 91 CYS A C 1
ATOM 702 O O . CYS A 1 91 ? 14.651 -0.424 -2.614 1.00 74.69 91 CYS A O 1
ATOM 704 N N . ALA A 1 92 ? 16.789 -0.129 -2.031 1.00 70.81 92 ALA A N 1
ATOM 705 C CA . ALA A 1 92 ? 16.855 1.222 -2.547 1.00 70.81 92 ALA A CA 1
ATOM 706 C C . ALA A 1 92 ? 17.517 1.197 -3.922 1.00 70.81 92 ALA A C 1
ATOM 708 O O . ALA A 1 92 ? 18.642 0.723 -4.072 1.00 70.81 92 ALA A O 1
ATOM 709 N N . GLY A 1 93 ? 16.828 1.756 -4.910 1.00 74.56 93 GLY A N 1
ATOM 710 C CA . GLY A 1 93 ? 17.392 2.039 -6.218 1.00 74.56 93 GLY A CA 1
ATOM 711 C C . GLY A 1 93 ? 16.851 3.347 -6.775 1.00 74.56 93 GLY A C 1
ATOM 712 O O . GLY A 1 93 ? 15.920 3.947 -6.238 1.00 74.56 93 GLY A O 1
ATOM 713 N N . THR A 1 94 ? 17.419 3.774 -7.896 1.00 81.62 94 THR A N 1
ATOM 714 C CA . THR A 1 94 ? 16.900 4.877 -8.713 1.00 81.62 94 THR A CA 1
ATOM 715 C C . THR A 1 94 ? 16.386 4.327 -10.042 1.00 81.62 94 THR A C 1
ATOM 717 O O . THR A 1 94 ? 16.994 4.591 -11.083 1.00 81.62 94 THR A O 1
ATOM 720 N N . PRO A 1 95 ? 15.323 3.499 -10.040 1.00 86.62 95 PRO A N 1
ATOM 721 C CA . PRO A 1 95 ? 14.826 2.923 -11.275 1.00 86.62 95 PRO A CA 1
ATOM 722 C C . PRO A 1 95 ? 14.207 3.973 -12.183 1.00 86.62 95 PRO A C 1
ATOM 724 O O . PRO A 1 95 ? 13.611 4.954 -11.730 1.00 86.62 95 PRO A O 1
ATOM 727 N N . THR A 1 96 ? 14.247 3.701 -13.483 1.00 86.75 96 THR A N 1
ATOM 728 C CA . THR A 1 96 ? 13.340 4.363 -14.412 1.00 86.75 96 THR A CA 1
ATOM 729 C C . THR A 1 96 ? 11.912 3.953 -14.081 1.00 86.75 96 THR A C 1
ATOM 731 O O . THR A 1 96 ? 11.615 2.774 -13.878 1.00 86.75 96 THR A O 1
ATOM 734 N N . ASN A 1 97 ? 11.021 4.936 -14.038 1.00 89.50 97 ASN A N 1
ATOM 735 C CA . ASN A 1 97 ? 9.612 4.697 -13.804 1.00 89.50 97 ASN A CA 1
ATOM 736 C C . ASN A 1 97 ? 8.817 4.840 -15.108 1.00 89.50 97 ASN A C 1
ATOM 738 O O . ASN A 1 97 ? 9.090 5.727 -15.915 1.00 89.50 97 ASN A O 1
ATOM 742 N N . ASN A 1 98 ? 7.812 3.991 -15.294 1.00 91.12 98 ASN A N 1
ATOM 743 C CA . ASN A 1 98 ? 6.813 4.121 -16.346 1.00 91.12 98 ASN A CA 1
ATOM 744 C C . ASN A 1 98 ? 5.427 4.055 -15.705 1.00 91.12 98 ASN A C 1
ATOM 746 O O . ASN A 1 98 ? 5.249 3.454 -14.655 1.00 91.12 98 ASN A O 1
ATOM 750 N N . TRP A 1 99 ? 4.442 4.691 -16.324 1.00 94.94 99 TRP A N 1
ATOM 751 C CA . TRP A 1 99 ? 3.110 4.840 -15.730 1.00 94.94 99 TRP A CA 1
ATOM 752 C C . TRP A 1 99 ? 2.102 3.838 -16.295 1.00 94.94 99 TRP A C 1
ATOM 754 O O . TRP A 1 99 ? 0.897 4.078 -16.253 1.00 94.94 99 TRP A O 1
ATOM 764 N N . ALA A 1 100 ? 2.584 2.724 -16.853 1.00 94.00 100 ALA A N 1
ATOM 765 C CA . ALA A 1 100 ? 1.716 1.690 -17.396 1.00 94.00 100 ALA A CA 1
ATOM 766 C C . ALA A 1 100 ? 0.850 1.101 -16.274 1.00 94.00 100 ALA A C 1
ATOM 768 O O . ALA A 1 100 ? 1.355 0.710 -15.226 1.00 94.00 100 ALA A O 1
ATOM 769 N N . GLY A 1 101 ? -0.467 1.072 -16.481 1.00 90.44 101 GLY A N 1
ATOM 770 C CA . GLY A 1 101 ? -1.416 0.533 -15.506 1.00 90.44 101 GLY A CA 1
ATOM 771 C C . GLY A 1 101 ? -1.608 1.372 -14.237 1.00 90.44 101 GLY A C 1
ATOM 772 O O . GLY A 1 101 ? -2.394 0.963 -13.390 1.00 90.44 101 GLY A O 1
ATOM 773 N N . PHE A 1 102 ? -0.952 2.528 -14.089 1.00 97.25 102 PHE A N 1
ATOM 774 C CA . PHE A 1 102 ? -1.121 3.405 -12.928 1.00 97.25 102 PHE A CA 1
ATOM 775 C C . PHE A 1 102 ? -2.487 4.116 -12.945 1.00 97.25 102 PHE A C 1
ATOM 777 O O . PHE A 1 102 ? -2.846 4.767 -13.924 1.00 97.25 102 PHE A O 1
ATOM 784 N N . ASP A 1 103 ? -3.220 4.041 -11.833 1.00 97.75 103 ASP A N 1
ATOM 785 C CA . ASP A 1 103 ? -4.502 4.717 -11.608 1.00 97.75 103 ASP A CA 1
ATOM 786 C C . ASP A 1 103 ? -4.400 5.662 -10.404 1.00 97.75 103 ASP A C 1
ATOM 788 O O . ASP A 1 103 ? -4.542 5.249 -9.250 1.00 97.75 103 ASP A O 1
ATOM 792 N N . ALA A 1 104 ? -4.201 6.954 -10.672 1.00 97.00 104 ALA A N 1
ATOM 793 C CA . ALA A 1 104 ? -4.051 7.979 -9.640 1.00 97.00 104 ALA A CA 1
ATOM 794 C C . ALA A 1 104 ? -5.219 8.031 -8.641 1.00 97.00 104 ALA A C 1
ATOM 796 O O . ALA A 1 104 ? -5.011 8.423 -7.495 1.00 97.00 104 ALA A O 1
ATOM 797 N N . ALA A 1 105 ? -6.432 7.626 -9.037 1.00 96.31 105 ALA A N 1
ATOM 798 C CA . ALA A 1 105 ? -7.596 7.673 -8.160 1.00 96.31 105 ALA A CA 1
ATOM 799 C C . ALA A 1 105 ? -7.537 6.624 -7.042 1.00 96.31 105 ALA A C 1
ATOM 801 O O . ALA A 1 105 ? -8.243 6.769 -6.043 1.00 96.31 105 ALA A O 1
ATOM 802 N N . LEU A 1 106 ? -6.728 5.572 -7.178 1.00 97.31 106 LEU A N 1
ATOM 803 C CA . LEU A 1 106 ? -6.543 4.573 -6.124 1.00 97.31 106 LEU A CA 1
ATOM 804 C C . LEU A 1 106 ? -5.472 4.953 -5.112 1.00 97.31 106 LEU A C 1
ATOM 806 O O . LEU A 1 106 ? -5.547 4.502 -3.970 1.00 97.31 106 LEU A O 1
ATOM 810 N N . TRP A 1 107 ? -4.492 5.750 -5.518 1.00 97.81 107 TRP A N 1
ATOM 811 C CA . TRP A 1 107 ? -3.346 6.104 -4.695 1.00 97.81 107 TRP A CA 1
ATOM 812 C C . TRP A 1 107 ? -3.665 7.273 -3.765 1.00 97.81 107 TRP A C 1
ATOM 814 O O . TRP A 1 107 ? -4.450 8.167 -4.078 1.00 97.81 107 TRP A O 1
ATOM 824 N N . SER A 1 108 ? -3.078 7.232 -2.577 1.00 96.25 108 SER A N 1
ATOM 825 C CA . SER A 1 108 ? -3.198 8.296 -1.588 1.00 96.25 108 SER A CA 1
ATOM 826 C C . SER A 1 108 ? -2.300 9.481 -1.942 1.00 96.25 108 SER A C 1
ATOM 828 O O . SER A 1 108 ? -1.332 9.357 -2.690 1.00 96.25 108 SER A O 1
ATOM 830 N N . SER A 1 109 ? -2.612 10.638 -1.369 1.00 88.44 109 SER A N 1
ATOM 831 C CA . SER A 1 109 ? -1.695 11.772 -1.281 1.00 88.44 109 SER A CA 1
ATOM 832 C C . SER A 1 109 ? -1.293 11.931 0.182 1.00 88.44 109 SER A C 1
ATOM 834 O O . SER A 1 109 ? -2.091 12.397 0.998 1.00 88.44 109 SER A O 1
ATOM 836 N N . THR A 1 110 ? -0.090 11.489 0.549 1.00 74.06 110 THR A N 1
ATOM 837 C CA . THR A 1 110 ? 0.424 11.616 1.918 1.00 74.06 110 THR A CA 1
ATOM 838 C C . THR A 1 110 ? 1.413 12.780 2.005 1.00 74.06 110 THR A C 1
ATOM 840 O O . THR A 1 110 ? 2.489 12.784 1.401 1.00 74.06 110 THR A O 1
ATOM 843 N N . GLY A 1 111 ? 1.040 13.808 2.773 1.00 80.38 111 GLY A N 1
ATOM 844 C CA . GLY A 1 111 ? 1.838 15.027 2.915 1.00 80.38 111 GLY A CA 1
ATOM 845 C C . GLY A 1 111 ? 1.946 15.807 1.594 1.00 80.38 111 GLY A C 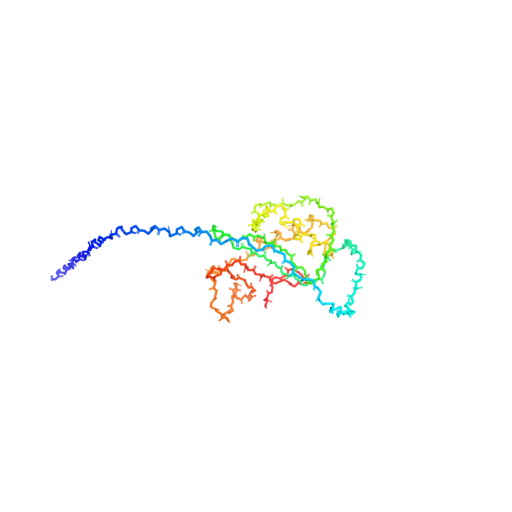1
ATOM 846 O O . GLY A 1 111 ? 0.925 16.012 0.943 1.00 80.38 111 GLY A O 1
ATOM 847 N N . PRO A 1 112 ? 3.150 16.260 1.191 1.00 87.25 112 PRO A N 1
ATOM 848 C CA . PRO A 1 112 ? 3.322 17.074 -0.013 1.00 87.25 112 PRO A CA 1
ATOM 849 C C . PRO A 1 112 ? 3.331 16.260 -1.316 1.00 87.25 112 PRO A C 1
ATOM 851 O O . PRO A 1 112 ? 3.363 16.856 -2.386 1.00 87.25 112 PRO A O 1
ATOM 854 N N . LYS A 1 113 ? 3.353 14.920 -1.253 1.00 92.06 113 LYS A N 1
ATOM 855 C CA . LYS A 1 113 ? 3.468 14.082 -2.451 1.00 92.06 113 LYS A CA 1
ATOM 856 C C . LYS A 1 113 ? 2.114 13.916 -3.128 1.00 92.06 113 LYS A C 1
ATOM 858 O O . LYS A 1 113 ? 1.144 13.476 -2.506 1.00 92.06 113 LYS A O 1
ATOM 863 N N . SER A 1 114 ? 2.075 14.186 -4.427 1.00 95.50 114 SER A N 1
ATOM 864 C CA . SER A 1 114 ? 0.983 13.746 -5.288 1.00 95.50 114 SER A CA 1
ATOM 865 C C . SER A 1 114 ? 0.905 12.210 -5.325 1.00 95.50 114 SER A C 1
ATOM 867 O O . SER A 1 114 ? 1.909 11.533 -5.076 1.00 95.50 114 SER A O 1
ATOM 869 N N . PRO A 1 115 ? -0.247 11.628 -5.706 1.00 96.88 115 PRO A N 1
ATOM 870 C CA . PRO A 1 115 ? -0.375 10.177 -5.855 1.00 96.88 115 PRO A CA 1
ATOM 871 C C . PRO A 1 115 ? 0.676 9.568 -6.792 1.00 96.88 115 PRO A C 1
ATOM 873 O O . PRO A 1 115 ? 1.186 8.477 -6.553 1.00 96.88 115 PRO A O 1
ATOM 876 N N . LYS A 1 116 ? 1.046 10.310 -7.842 1.00 96.19 116 LYS A N 1
ATOM 877 C CA . LYS A 1 116 ? 2.069 9.916 -8.811 1.00 96.19 116 LYS A CA 1
ATOM 878 C C . LYS A 1 116 ? 3.460 9.868 -8.171 1.00 96.19 116 LYS A C 1
ATOM 880 O O . LYS A 1 116 ? 4.162 8.869 -8.292 1.00 96.19 116 LYS A O 1
ATOM 885 N N . GLU A 1 117 ? 3.854 10.919 -7.456 1.00 95.75 117 GLU A N 1
ATOM 886 C CA . GLU A 1 117 ? 5.148 10.970 -6.758 1.00 95.75 117 GLU A CA 1
ATOM 887 C C . GLU A 1 117 ? 5.242 9.924 -5.647 1.00 95.75 117 GLU A C 1
ATOM 889 O O . GLU A 1 117 ? 6.302 9.325 -5.460 1.00 95.75 117 GLU A O 1
ATOM 894 N N . LEU A 1 118 ? 4.136 9.672 -4.939 1.00 96.25 118 LEU A N 1
ATOM 895 C CA . LEU A 1 118 ? 4.066 8.603 -3.953 1.00 96.25 118 LEU A CA 1
ATOM 896 C C . LEU A 1 118 ? 4.278 7.242 -4.622 1.00 96.25 118 LEU A C 1
ATOM 898 O O . LEU A 1 118 ? 5.185 6.519 -4.234 1.00 96.25 118 LEU A O 1
ATOM 902 N N . ALA A 1 119 ? 3.542 6.920 -5.685 1.00 96.56 119 ALA A N 1
ATOM 903 C CA . ALA A 1 119 ? 3.702 5.649 -6.390 1.00 96.56 119 ALA A CA 1
ATOM 904 C C . ALA A 1 119 ? 5.120 5.434 -6.953 1.00 96.56 119 ALA A C 1
ATOM 906 O O . ALA A 1 119 ? 5.630 4.311 -6.939 1.00 96.56 119 ALA A O 1
ATOM 907 N N . ALA A 1 120 ? 5.791 6.494 -7.421 1.00 95.19 120 ALA A N 1
ATOM 908 C CA . ALA A 1 120 ? 7.204 6.419 -7.802 1.00 95.19 120 ALA A CA 1
ATOM 909 C C . ALA A 1 120 ? 8.111 6.101 -6.610 1.00 95.19 120 ALA A C 1
ATOM 911 O O . ALA A 1 120 ? 8.979 5.236 -6.719 1.00 95.19 120 ALA A O 1
ATOM 912 N N . HIS A 1 121 ? 7.912 6.792 -5.484 1.00 94.31 121 HIS A N 1
ATOM 913 C CA . HIS A 1 121 ? 8.677 6.572 -4.260 1.00 94.31 121 HIS A CA 1
ATOM 914 C C . HIS A 1 121 ? 8.534 5.131 -3.759 1.00 94.31 121 HIS A C 1
ATOM 916 O O . HIS A 1 121 ? 9.530 4.476 -3.456 1.00 94.31 121 HIS A O 1
ATOM 922 N N . GLU A 1 122 ? 7.304 4.627 -3.726 1.00 95.25 122 GLU A N 1
ATOM 923 C CA . GLU A 1 122 ? 6.994 3.283 -3.247 1.00 95.25 122 GLU A CA 1
ATOM 924 C C . GLU A 1 122 ? 7.567 2.205 -4.169 1.00 95.25 122 GLU A C 1
ATOM 926 O O . GLU A 1 122 ? 8.168 1.243 -3.694 1.00 95.25 122 GLU A O 1
ATOM 931 N N . TYR A 1 123 ? 7.488 2.392 -5.490 1.00 94.62 123 TYR A N 1
ATOM 932 C CA . TYR A 1 123 ? 8.154 1.483 -6.420 1.00 94.62 123 TYR A CA 1
ATOM 933 C C . TYR A 1 123 ? 9.676 1.495 -6.231 1.00 94.62 123 TYR A C 1
ATOM 935 O O . TYR A 1 123 ? 10.278 0.435 -6.087 1.00 94.62 123 TYR A O 1
ATOM 943 N N . ALA A 1 124 ? 10.303 2.671 -6.168 1.00 93.19 124 ALA A N 1
ATOM 944 C CA . ALA A 1 124 ? 11.756 2.788 -6.040 1.00 93.19 124 ALA A CA 1
ATOM 945 C C . ALA A 1 124 ? 12.316 2.154 -4.755 1.00 93.19 124 ALA A C 1
ATOM 947 O O . ALA A 1 124 ? 13.456 1.694 -4.751 1.00 93.19 124 ALA A O 1
ATOM 948 N N . LYS A 1 125 ? 11.521 2.142 -3.680 1.00 92.50 125 LYS A N 1
ATOM 949 C CA . LYS A 1 125 ? 11.930 1.667 -2.353 1.00 92.50 125 LYS A CA 1
ATOM 950 C C . LYS A 1 125 ? 11.498 0.230 -2.035 1.00 92.50 125 LYS A C 1
ATOM 952 O O . LYS A 1 125 ? 12.180 -0.468 -1.290 1.00 92.50 125 LYS A O 1
ATOM 957 N N . HIS A 1 126 ? 10.349 -0.197 -2.551 1.00 92.75 126 HIS A N 1
ATOM 958 C CA . HIS A 1 126 ? 9.729 -1.472 -2.180 1.00 92.75 126 HIS A CA 1
ATOM 959 C C . HIS A 1 126 ? 9.486 -2.381 -3.392 1.00 92.75 126 HIS A C 1
ATOM 961 O O . HIS A 1 126 ? 9.606 -3.603 -3.296 1.00 92.75 126 HIS A O 1
ATOM 967 N N . GLY A 1 127 ? 9.166 -1.805 -4.552 1.00 91.88 127 GLY A N 1
ATOM 968 C CA . GLY A 1 127 ? 8.865 -2.565 -5.767 1.00 91.88 127 GLY A CA 1
ATOM 969 C C . GLY A 1 127 ? 10.094 -2.982 -6.582 1.00 91.88 127 GLY A C 1
ATOM 970 O O . GLY A 1 127 ? 10.093 -4.056 -7.174 1.00 91.88 127 GLY A O 1
ATOM 971 N N . PHE A 1 128 ? 11.151 -2.171 -6.603 1.00 91.12 128 PHE A N 1
ATOM 972 C CA . PHE A 1 128 ? 12.232 -2.276 -7.589 1.00 91.12 128 PHE A CA 1
ATOM 973 C C . PHE A 1 128 ? 12.927 -3.649 -7.647 1.00 91.12 128 PHE A C 1
ATOM 975 O O . PHE A 1 128 ? 13.174 -4.169 -8.735 1.00 91.12 128 PHE A O 1
ATOM 982 N N . CYS A 1 129 ? 13.189 -4.276 -6.500 1.00 86.50 129 CYS A N 1
ATOM 983 C CA . CYS A 1 129 ? 13.831 -5.601 -6.442 1.00 86.50 129 CYS A CA 1
ATOM 984 C C . CYS A 1 129 ? 12.851 -6.759 -6.359 1.00 86.50 129 CYS A C 1
ATOM 986 O O . CYS A 1 129 ? 13.260 -7.902 -6.178 1.00 86.50 129 CYS A O 1
ATOM 988 N N . ASN A 1 130 ? 11.563 -6.472 -6.497 1.00 89.75 130 ASN A N 1
ATOM 989 C CA . ASN A 1 130 ? 10.498 -7.445 -6.320 1.00 89.75 130 ASN A CA 1
ATOM 990 C C . ASN A 1 130 ? 9.630 -7.603 -7.575 1.00 89.75 130 ASN A C 1
ATOM 992 O O . ASN A 1 130 ? 8.838 -8.542 -7.659 1.00 89.75 130 ASN A O 1
ATOM 996 N N . TYR A 1 131 ? 9.778 -6.699 -8.546 1.00 91.38 131 TYR A N 1
ATOM 997 C CA . TYR A 1 131 ? 8.961 -6.636 -9.751 1.00 91.38 131 TYR A CA 1
ATOM 998 C C . TYR A 1 131 ? 9.828 -6.363 -10.977 1.00 91.38 131 TYR A C 1
ATOM 1000 O O . TYR A 1 131 ? 10.757 -5.554 -10.929 1.00 91.38 131 TYR A O 1
ATOM 1008 N N . ALA A 1 132 ? 9.500 -7.017 -12.094 1.00 90.12 132 ALA A N 1
ATOM 1009 C CA . ALA A 1 132 ? 10.250 -6.853 -13.336 1.00 90.12 132 ALA A CA 1
ATOM 1010 C C . ALA A 1 132 ? 9.958 -5.511 -14.015 1.00 90.12 132 ALA A C 1
ATOM 1012 O O . ALA A 1 132 ? 10.717 -5.062 -14.872 1.00 90.12 132 ALA A O 1
ATOM 1013 N N . SER A 1 133 ? 8.876 -4.832 -13.626 1.00 91.44 133 SER A N 1
ATOM 1014 C CA . SER A 1 133 ? 8.571 -3.482 -14.088 1.00 91.44 133 SER A CA 1
ATOM 1015 C C . SER A 1 133 ? 7.687 -2.705 -13.101 1.00 91.44 133 SER A C 1
ATOM 1017 O O . SER A 1 133 ? 6.974 -3.316 -12.297 1.00 91.44 133 SER A O 1
ATOM 1019 N N . PRO A 1 134 ? 7.652 -1.361 -13.200 1.00 94.00 134 PRO A N 1
ATOM 1020 C CA . PRO A 1 134 ? 6.691 -0.545 -12.459 1.00 94.00 134 PRO A CA 1
ATOM 1021 C C . PRO A 1 134 ? 5.233 -0.929 -12.740 1.00 94.00 134 PRO A C 1
ATOM 1023 O O . PRO A 1 134 ? 4.417 -0.955 -11.825 1.00 94.00 134 PRO A O 1
ATOM 1026 N N . GLY A 1 135 ? 4.903 -1.270 -13.991 1.00 95.19 135 GLY A N 1
ATOM 1027 C CA . GLY A 1 135 ? 3.536 -1.620 -14.378 1.00 95.19 135 GLY A CA 1
ATOM 1028 C C . GLY A 1 135 ? 3.012 -2.882 -13.692 1.00 95.19 135 GLY A C 1
ATOM 1029 O O . GLY A 1 135 ? 1.857 -2.910 -13.271 1.00 95.19 135 GLY A O 1
ATOM 1030 N N . GLU A 1 136 ? 3.862 -3.896 -13.504 1.00 93.69 136 GLU A N 1
ATOM 1031 C CA . GLU A 1 136 ? 3.505 -5.087 -12.718 1.00 93.69 136 GLU A CA 1
ATOM 1032 C C . GLU A 1 136 ? 3.247 -4.731 -11.250 1.00 93.69 136 GLU A C 1
ATOM 1034 O O . GLU A 1 136 ? 2.236 -5.146 -10.682 1.00 93.69 136 GLU A O 1
ATOM 1039 N N . TYR A 1 137 ? 4.120 -3.906 -10.663 1.00 94.81 137 TYR A N 1
ATOM 1040 C CA . TYR A 1 137 ? 3.967 -3.432 -9.289 1.00 94.81 137 TYR A CA 1
ATOM 1041 C C . TYR A 1 137 ? 2.657 -2.657 -9.095 1.00 94.81 137 TYR A C 1
ATOM 1043 O O . TYR A 1 137 ? 1.882 -2.949 -8.181 1.00 94.81 137 TYR A O 1
ATOM 1051 N N . TYR A 1 138 ? 2.371 -1.694 -9.975 1.00 96.88 138 TYR A N 1
ATOM 1052 C CA . TYR A 1 138 ? 1.150 -0.892 -9.915 1.00 96.88 138 TYR A CA 1
ATOM 1053 C C . TYR A 1 138 ? -0.098 -1.734 -10.144 1.00 96.88 138 TYR A C 1
ATOM 1055 O O . TYR A 1 138 ? -1.067 -1.595 -9.396 1.00 96.88 138 TYR A O 1
ATOM 1063 N N . GLY A 1 139 ? -0.073 -2.632 -11.130 1.00 95.81 139 GLY A N 1
ATOM 1064 C CA . GLY A 1 139 ? -1.180 -3.539 -11.412 1.00 95.81 139 GLY A CA 1
ATOM 1065 C C . GLY A 1 139 ? -1.547 -4.393 -10.200 1.00 95.81 139 GLY A C 1
ATOM 1066 O O . GLY A 1 139 ? -2.712 -4.419 -9.796 1.00 95.81 139 GLY A O 1
ATOM 1067 N N . GLU A 1 140 ? -0.556 -5.031 -9.573 1.00 95.38 140 GLU A N 1
ATOM 1068 C CA . GLU A 1 140 ? -0.778 -5.890 -8.409 1.00 95.38 140 GLU A CA 1
ATOM 1069 C C . GLU A 1 140 ? -1.225 -5.091 -7.177 1.00 95.38 140 GLU A C 1
ATOM 1071 O O . GLU A 1 140 ? -2.251 -5.414 -6.570 1.00 95.38 140 GLU A O 1
ATOM 1076 N N . ALA A 1 141 ? -0.528 -4.001 -6.839 1.00 96.88 141 ALA A N 1
ATOM 1077 C CA . ALA A 1 141 ? -0.875 -3.169 -5.688 1.00 96.88 141 ALA A CA 1
ATOM 1078 C C . ALA A 1 141 ? -2.310 -2.629 -5.783 1.00 96.88 141 ALA A C 1
ATOM 1080 O O . ALA A 1 141 ? -3.066 -2.660 -4.809 1.00 96.88 141 ALA A O 1
ATOM 1081 N N . GLN A 1 142 ? -2.725 -2.198 -6.974 1.00 98.12 142 GLN A N 1
ATOM 1082 C CA . GLN A 1 142 ? -4.075 -1.701 -7.225 1.00 98.12 142 GLN A CA 1
ATOM 1083 C C . GLN A 1 142 ? -5.130 -2.809 -7.196 1.00 98.12 142 GLN A C 1
ATOM 1085 O O . GLN A 1 142 ? -6.220 -2.588 -6.667 1.00 98.12 142 GLN A O 1
ATOM 1090 N N . ALA A 1 143 ? -4.834 -3.998 -7.728 1.00 96.88 143 ALA A N 1
ATOM 1091 C CA . ALA A 1 143 ? -5.743 -5.140 -7.651 1.00 96.88 143 ALA A CA 1
ATOM 1092 C C . ALA A 1 143 ? -6.012 -5.534 -6.190 1.00 96.88 143 ALA A C 1
ATOM 1094 O O . ALA A 1 143 ? -7.169 -5.678 -5.784 1.00 96.88 143 ALA A O 1
ATOM 1095 N N . LEU A 1 144 ? -4.956 -5.610 -5.373 1.00 97.00 144 LEU A N 1
ATOM 1096 C CA . LEU A 1 144 ? -5.074 -5.880 -3.940 1.00 97.00 144 LEU A CA 1
ATOM 1097 C C . LEU A 1 144 ? -5.809 -4.752 -3.203 1.00 97.00 144 LEU A C 1
ATOM 1099 O O . LEU A 1 144 ? -6.654 -5.034 -2.354 1.00 97.00 144 LEU A O 1
ATOM 1103 N N . ALA A 1 145 ? -5.563 -3.486 -3.554 1.00 97.44 145 ALA A N 1
ATOM 1104 C CA . ALA A 1 145 ? -6.274 -2.341 -2.985 1.00 97.44 145 ALA A CA 1
ATOM 1105 C C . ALA A 1 145 ? -7.784 -2.376 -3.269 1.00 97.44 145 ALA A C 1
ATOM 1107 O O . ALA A 1 145 ? -8.578 -2.112 -2.369 1.00 97.44 145 ALA A O 1
ATOM 1108 N N . ARG A 1 146 ? -8.200 -2.750 -4.488 1.00 97.06 146 ARG A N 1
ATOM 1109 C CA . ARG A 1 146 ? -9.626 -2.907 -4.835 1.00 97.06 146 ARG A CA 1
ATOM 1110 C C . ARG A 1 146 ? -10.278 -4.081 -4.095 1.00 97.06 146 ARG A C 1
ATOM 1112 O O . ARG A 1 146 ? -11.459 -4.011 -3.764 1.00 97.06 146 ARG A O 1
ATOM 1119 N N . ALA A 1 147 ? -9.527 -5.151 -3.834 1.00 96.56 147 ALA A N 1
ATOM 1120 C CA . ALA A 1 147 ? -10.014 -6.316 -3.094 1.00 96.56 147 ALA A CA 1
ATOM 1121 C C . ALA A 1 147 ? -10.041 -6.102 -1.567 1.00 96.56 147 ALA A C 1
ATOM 1123 O O . ALA A 1 147 ? -10.780 -6.802 -0.859 1.00 96.56 147 ALA A O 1
ATOM 1124 N N . ALA A 1 148 ? -9.249 -5.151 -1.060 1.00 96.06 148 ALA A N 1
ATOM 1125 C CA . ALA A 1 148 ? -9.111 -4.870 0.359 1.00 96.06 148 ALA A CA 1
ATOM 1126 C C . ALA A 1 148 ? -10.453 -4.481 0.986 1.00 96.06 148 ALA A C 1
ATOM 1128 O O . ALA A 1 148 ? -11.224 -3.665 0.478 1.00 96.06 148 ALA A O 1
ATOM 1129 N N . LYS A 1 149 ? -10.736 -5.087 2.134 1.00 94.62 149 LYS A N 1
ATOM 1130 C CA . LYS A 1 149 ? -11.990 -4.878 2.853 1.00 94.62 149 LYS A CA 1
ATOM 1131 C C . LYS A 1 149 ? -11.822 -3.742 3.840 1.00 94.62 149 LYS A C 1
ATOM 1133 O O . LYS A 1 149 ? -10.817 -3.663 4.539 1.00 94.62 149 LYS A O 1
ATOM 1138 N N . ARG A 1 150 ? -12.810 -2.859 3.907 1.00 92.75 150 ARG A N 1
ATOM 1139 C CA . ARG A 1 150 ? -12.829 -1.757 4.868 1.00 92.75 150 ARG A CA 1
ATOM 1140 C C . ARG A 1 150 ? -13.055 -2.306 6.289 1.00 92.75 150 ARG A C 1
ATOM 1142 O O . ARG A 1 150 ? -13.855 -3.231 6.424 1.00 92.75 150 ARG A O 1
ATOM 1149 N N . PRO A 1 151 ? -12.391 -1.777 7.333 1.00 92.75 151 PRO A N 1
ATOM 1150 C CA . PRO A 1 151 ? -12.769 -2.080 8.712 1.00 92.75 151 PRO A CA 1
ATOM 1151 C C . PRO A 1 151 ? -14.145 -1.487 9.047 1.00 92.75 151 PRO A C 1
ATOM 1153 O O . PRO A 1 151 ? -14.575 -0.505 8.438 1.00 92.75 151 PRO A O 1
ATOM 1156 N N . ASP A 1 152 ? -14.785 -2.027 10.078 1.00 90.88 152 ASP A N 1
ATOM 1157 C CA . ASP A 1 152 ? -16.082 -1.526 10.551 1.00 90.88 152 ASP A CA 1
ATOM 1158 C C . ASP A 1 152 ? -15.969 -0.132 11.198 1.00 90.88 152 ASP A C 1
ATOM 1160 O O . ASP A 1 152 ? -16.919 0.647 11.175 1.00 90.88 152 ASP A O 1
ATOM 1164 N N . SER A 1 153 ? -14.787 0.216 11.725 1.00 91.56 153 SER A N 1
ATOM 1165 C CA . SER A 1 153 ? -14.486 1.530 12.303 1.00 91.56 153 SER A CA 1
ATOM 1166 C C . SER A 1 153 ? -13.170 2.102 11.770 1.00 91.56 153 SER A C 1
ATOM 1168 O O . SER A 1 153 ? -12.213 1.373 11.512 1.00 91.56 153 SER A O 1
ATOM 1170 N N . LEU A 1 154 ? -13.133 3.430 11.622 1.00 91.88 154 LEU A N 1
ATOM 1171 C CA . LEU A 1 154 ? -11.926 4.216 11.325 1.00 91.88 154 LEU A CA 1
ATOM 1172 C C . LEU A 1 154 ? -11.459 5.054 12.524 1.00 91.88 154 LEU A C 1
ATOM 1174 O O . LEU A 1 154 ? -10.638 5.964 12.389 1.00 91.88 154 LEU A O 1
ATOM 1178 N N . GLU A 1 155 ? -12.009 4.793 13.702 1.00 93.31 155 GLU A N 1
ATOM 1179 C CA . GLU A 1 155 ? -11.471 5.356 14.931 1.00 93.31 155 GLU A CA 1
ATOM 1180 C C . GLU A 1 155 ? -10.169 4.645 15.285 1.00 93.31 155 GLU A C 1
ATOM 1182 O O . GLU A 1 155 ? -9.985 3.462 14.981 1.00 93.31 155 GLU A O 1
ATOM 1187 N N . CYS A 1 156 ? -9.243 5.369 15.913 1.00 93.25 156 CYS A N 1
ATOM 1188 C CA . CYS A 1 156 ? -8.066 4.706 16.444 1.00 93.25 156 CYS A CA 1
ATOM 1189 C C . CYS A 1 156 ? -8.507 3.742 17.558 1.00 93.25 156 CYS A C 1
ATOM 1191 O O . CYS A 1 156 ? -9.204 4.175 18.481 1.00 93.25 156 CYS A O 1
ATOM 1193 N N . PRO A 1 157 ? -8.118 2.459 17.504 1.00 93.31 157 PRO A N 1
ATOM 1194 C CA . PRO A 1 157 ? -8.393 1.534 18.592 1.00 93.31 157 PRO A CA 1
ATOM 1195 C C . PRO A 1 157 ? -7.687 1.989 19.877 1.00 93.31 157 PRO A C 1
ATOM 1197 O O . PRO A 1 157 ? -6.647 2.649 19.841 1.00 93.31 157 PRO A O 1
ATOM 1200 N N . ILE A 1 158 ? -8.234 1.599 21.029 1.00 92.94 158 ILE A N 1
ATOM 1201 C CA . ILE A 1 158 ? -7.553 1.812 22.310 1.00 92.94 158 ILE A CA 1
ATOM 1202 C C . ILE A 1 158 ? -6.182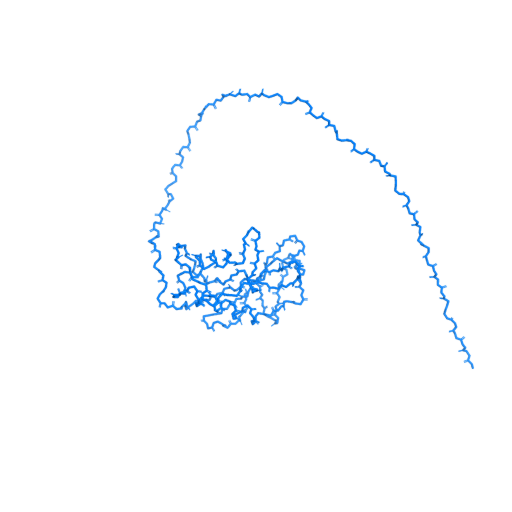 1.109 22.308 1.00 92.94 158 ILE A C 1
ATOM 1204 O O . ILE A 1 158 ? -6.035 0.060 21.670 1.00 92.94 158 ILE A O 1
ATOM 1208 N N . PRO A 1 159 ? -5.173 1.641 23.020 1.00 89.00 159 PRO A N 1
ATOM 1209 C CA . PRO A 1 159 ? -3.866 0.999 23.109 1.00 89.00 159 PRO A CA 1
ATOM 1210 C C . PRO A 1 159 ? -3.970 -0.485 23.494 1.00 89.00 159 PRO A C 1
ATOM 1212 O O . PRO A 1 159 ? -4.652 -0.842 24.451 1.00 89.00 159 PRO A O 1
ATOM 1215 N N . GLY A 1 160 ? -3.309 -1.350 22.721 1.00 84.69 160 GLY A N 1
ATOM 1216 C CA . GLY A 1 160 ? -3.317 -2.805 22.919 1.00 84.69 160 GLY A CA 1
ATOM 1217 C C . GLY A 1 160 ? -4.484 -3.556 22.267 1.00 84.69 160 GLY A C 1
ATOM 1218 O O . GLY A 1 160 ? -4.432 -4.783 22.185 1.00 84.69 160 GLY A O 1
ATOM 1219 N N . ALA A 1 161 ? -5.508 -2.869 21.748 1.00 90.56 161 ALA A N 1
ATOM 1220 C CA . ALA A 1 161 ? -6.593 -3.544 21.044 1.00 90.56 161 ALA A CA 1
ATOM 1221 C C . ALA A 1 161 ? -6.149 -4.092 19.676 1.00 90.56 161 ALA A C 1
ATOM 1223 O O . ALA A 1 161 ? -5.397 -3.475 18.916 1.00 90.56 161 ALA A O 1
ATOM 1224 N N . ILE A 1 162 ? -6.656 -5.283 19.353 1.00 90.88 162 ILE A N 1
ATOM 1225 C CA . ILE A 1 162 ? -6.413 -5.953 18.076 1.00 90.88 162 ILE A CA 1
ATOM 1226 C C . ILE A 1 162 ? -7.462 -5.484 17.072 1.00 90.88 162 ILE A C 1
ATOM 1228 O O . ILE A 1 162 ? -8.652 -5.741 17.248 1.00 90.88 162 ILE A O 1
ATOM 1232 N N . VAL A 1 163 ? -7.020 -4.868 15.976 1.00 92.75 163 VAL A N 1
ATOM 1233 C CA . VAL A 1 163 ? -7.910 -4.538 14.856 1.00 92.75 163 VAL A CA 1
ATOM 1234 C C . VAL A 1 163 ? -8.085 -5.768 13.979 1.00 92.75 163 VAL A C 1
ATOM 1236 O O . VAL A 1 163 ? -7.110 -6.396 13.551 1.00 92.75 163 VAL A O 1
ATOM 1239 N N . ARG A 1 164 ? -9.345 -6.105 13.703 1.00 95.00 164 ARG A N 1
ATOM 1240 C CA . ARG A 1 164 ? -9.722 -7.170 12.778 1.00 95.00 164 ARG A CA 1
ATOM 1241 C C . ARG A 1 164 ? -10.550 -6.601 11.641 1.00 95.00 164 ARG A C 1
ATOM 1243 O O . ARG A 1 164 ? -11.395 -5.741 11.851 1.00 95.00 164 ARG A O 1
ATOM 1250 N N . VAL A 1 165 ? -10.325 -7.130 10.450 1.00 95.94 165 VAL A N 1
ATOM 1251 C CA . VAL A 1 165 ? -11.161 -6.891 9.275 1.00 95.94 165 VAL A CA 1
ATOM 1252 C C . VAL A 1 165 ? -11.589 -8.259 8.776 1.00 95.94 165 VAL A C 1
ATOM 1254 O O . VAL A 1 165 ? -10.739 -9.117 8.548 1.00 95.94 165 VAL A O 1
ATOM 1257 N N . GLN A 1 166 ? -12.899 -8.500 8.677 1.00 94.56 166 GLN A N 1
ATOM 1258 C CA . GLN A 1 166 ? -13.456 -9.818 8.330 1.00 94.56 166 GLN A CA 1
ATOM 1259 C C . GLN A 1 166 ? -12.809 -10.978 9.119 1.00 94.56 166 GLN A C 1
ATOM 1261 O O . GLN A 1 166 ? -12.385 -11.986 8.560 1.00 94.56 166 GLN A O 1
ATOM 1266 N N . GLY A 1 167 ? -12.648 -10.796 10.433 1.00 94.00 167 GLY A N 1
ATOM 1267 C CA . GLY A 1 167 ? -12.058 -11.795 11.331 1.00 94.00 167 GLY A CA 1
ATOM 1268 C C . GLY A 1 167 ? -10.528 -11.920 11.279 1.00 94.00 167 GLY A C 1
ATOM 1269 O O . GLY A 1 167 ? -9.940 -12.440 12.230 1.00 94.00 167 GLY A O 1
ATOM 1270 N N . LYS A 1 168 ? -9.851 -11.393 10.253 1.00 96.38 168 LYS A N 1
ATOM 1271 C CA . LYS A 1 168 ? -8.384 -1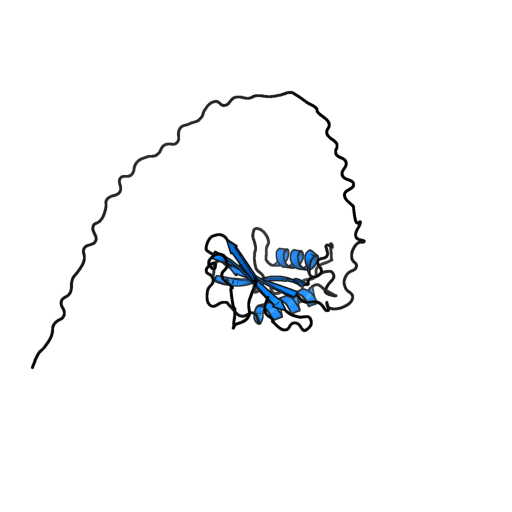1.421 10.136 1.00 96.38 168 LYS A CA 1
ATOM 1272 C C . LYS A 1 168 ? -7.761 -10.223 10.834 1.00 96.38 168 LYS A C 1
ATOM 1274 O O . LYS A 1 168 ? -8.221 -9.095 10.678 1.00 96.38 168 LYS A O 1
ATOM 1279 N N . LYS A 1 169 ? -6.699 -10.469 11.601 1.00 96.56 169 LYS A N 1
ATOM 1280 C CA . LYS A 1 169 ? -5.923 -9.412 12.252 1.00 96.56 169 LYS A CA 1
ATOM 1281 C C . LYS A 1 169 ? -5.176 -8.589 11.201 1.00 96.56 169 LYS A C 1
ATOM 1283 O O . LYS A 1 169 ? -4.602 -9.143 10.265 1.00 96.56 169 LYS A O 1
ATOM 1288 N N . VAL A 1 170 ? -5.195 -7.272 11.370 1.00 97.38 170 VAL A N 1
ATOM 1289 C CA . VAL A 1 170 ? -4.463 -6.309 10.539 1.00 97.38 170 VAL A CA 1
ATOM 1290 C C . VAL A 1 170 ? -3.531 -5.482 11.417 1.00 97.38 170 VAL A C 1
ATOM 1292 O O . VAL A 1 170 ? -3.773 -5.308 12.616 1.00 97.38 170 VAL A O 1
ATOM 1295 N N . LYS A 1 171 ? -2.454 -4.957 10.831 1.00 96.94 171 LYS A N 1
ATOM 1296 C CA . LYS A 1 171 ? -1.656 -3.911 11.486 1.00 96.94 171 LYS A CA 1
ATOM 1297 C C . LYS A 1 171 ? -2.315 -2.557 11.222 1.00 96.94 171 LYS A C 1
ATOM 1299 O O . LYS A 1 171 ? -3.020 -2.389 10.228 1.00 96.94 171 LYS A O 1
ATOM 1304 N N . HIS A 1 172 ? -2.090 -1.595 12.105 1.00 96.44 172 HIS A N 1
ATOM 1305 C CA . HIS A 1 172 ? -2.637 -0.253 11.957 1.00 96.44 172 HIS A CA 1
ATOM 1306 C C . HIS A 1 172 ? -1.679 0.803 12.505 1.00 96.44 172 HIS A C 1
ATOM 1308 O O . HIS A 1 172 ? -0.809 0.500 13.322 1.00 96.44 172 HIS A O 1
ATOM 1314 N N . LYS A 1 173 ? -1.866 2.043 12.058 1.00 95.94 173 LYS A N 1
ATOM 1315 C CA . LYS A 1 173 ? -1.221 3.238 12.600 1.00 95.94 173 LYS A CA 1
ATOM 1316 C C . LYS A 1 173 ? -2.292 4.283 12.880 1.00 95.94 173 LYS A C 1
ATOM 1318 O O . LYS A 1 173 ? -3.236 4.423 12.103 1.00 95.94 173 LYS A O 1
ATOM 1323 N N . CYS A 1 174 ? -2.129 5.021 13.969 1.00 95.44 174 CYS A N 1
ATOM 1324 C CA . CYS A 1 174 ? -3.004 6.131 14.316 1.00 95.44 174 CYS A CA 1
ATOM 1325 C C . CYS A 1 174 ? -2.273 7.467 14.256 1.00 95.44 174 CYS A C 1
ATOM 1327 O O . CYS A 1 174 ? -1.072 7.543 14.520 1.00 95.44 174 CYS A O 1
ATOM 1329 N N . ASN A 1 175 ? -3.036 8.520 13.981 1.00 92.62 175 ASN A N 1
ATOM 1330 C CA . ASN A 1 175 ? -2.628 9.906 14.136 1.00 92.62 175 ASN A CA 1
ATOM 1331 C C . ASN A 1 175 ? -3.575 10.572 15.149 1.00 92.62 175 ASN A C 1
ATOM 1333 O O . ASN A 1 175 ? -4.731 10.889 14.849 1.00 92.62 175 ASN A O 1
ATOM 1337 N N . GLY A 1 176 ? -3.115 10.687 16.396 1.00 91.50 176 GLY A N 1
ATOM 1338 C CA . GLY A 1 176 ? -3.970 11.049 17.526 1.00 91.50 176 GLY A CA 1
ATOM 1339 C C . GLY A 1 176 ? -5.092 10.025 17.730 1.00 91.50 176 GLY A C 1
ATOM 1340 O O . GLY A 1 176 ? -4.837 8.832 17.860 1.00 91.50 176 GLY A O 1
ATOM 1341 N N . LYS A 1 177 ? -6.347 10.490 17.743 1.00 90.69 177 LYS A N 1
ATOM 1342 C CA . LYS A 1 177 ? -7.539 9.638 17.933 1.00 90.69 17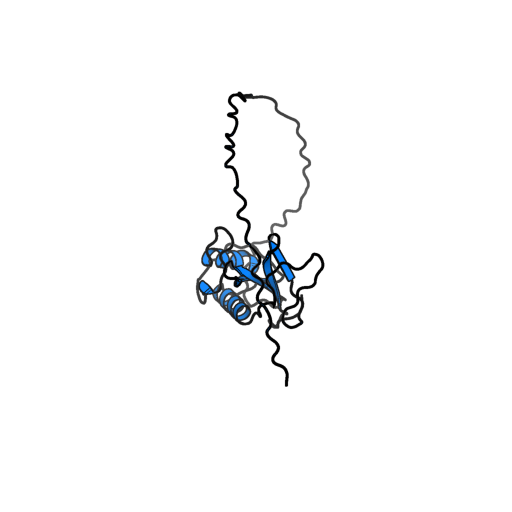7 LYS A CA 1
ATOM 1343 C C . LYS A 1 177 ? -8.074 9.006 16.639 1.00 90.69 177 LYS A C 1
ATOM 1345 O O . LYS A 1 177 ? -9.082 8.304 16.676 1.00 90.69 177 LYS A O 1
ATOM 1350 N N . LYS A 1 178 ? -7.449 9.268 15.488 1.00 91.12 178 LYS A N 1
ATOM 1351 C CA . LYS A 1 178 ? -7.922 8.794 14.180 1.00 91.12 178 LYS A CA 1
ATOM 1352 C C . LYS A 1 178 ? -7.036 7.673 13.657 1.00 91.12 178 LYS A C 1
ATOM 1354 O O . LYS A 1 178 ? -5.815 7.730 13.806 1.00 91.12 178 LYS A O 1
ATOM 1359 N N . LEU A 1 179 ? -7.656 6.678 13.029 1.00 94.62 179 LEU A N 1
ATOM 1360 C CA . LEU A 1 179 ? -6.942 5.688 12.236 1.00 94.62 179 LEU A CA 1
ATOM 1361 C C . LEU A 1 179 ? -6.345 6.388 11.009 1.00 94.62 179 LEU A C 1
ATOM 1363 O O . LEU A 1 179 ? -7.060 7.077 10.289 1.00 94.62 179 LEU A O 1
ATOM 1367 N N . ASP A 1 180 ? -5.041 6.232 10.812 1.00 95.81 180 ASP A N 1
ATOM 1368 C CA . ASP A 1 180 ? -4.262 6.880 9.748 1.00 95.81 180 ASP A CA 1
ATOM 1369 C C . ASP A 1 180 ? -3.937 5.880 8.631 1.00 95.81 180 ASP A C 1
ATOM 1371 O O . ASP A 1 180 ? -4.048 6.180 7.445 1.00 95.81 180 ASP A O 1
ATOM 1375 N N . GLU A 1 181 ? -3.603 4.644 9.007 1.00 96.94 181 GLU A N 1
ATOM 1376 C CA . GLU A 1 181 ? -3.205 3.599 8.068 1.00 96.94 181 GLU A CA 1
ATOM 1377 C C . GLU A 1 181 ? -3.646 2.214 8.545 1.00 96.94 181 GLU A C 1
ATOM 1379 O O . GLU A 1 181 ? -3.608 1.905 9.740 1.00 96.94 181 GLU A O 1
ATOM 1384 N N . ILE A 1 182 ? -4.009 1.361 7.589 1.00 97.38 182 ILE A N 1
ATOM 1385 C CA . ILE A 1 182 ? -4.330 -0.054 7.783 1.00 97.38 182 ILE A CA 1
ATOM 1386 C C . ILE A 1 182 ? -3.416 -0.883 6.894 1.00 97.38 182 ILE A C 1
ATOM 1388 O O . ILE A 1 182 ? -3.193 -0.554 5.731 1.00 97.38 182 ILE A O 1
ATOM 1392 N N . ARG A 1 183 ? -2.899 -1.981 7.437 1.00 97.94 183 ARG A N 1
ATOM 1393 C CA . ARG A 1 183 ? -1.944 -2.864 6.771 1.00 97.94 183 ARG A CA 1
ATOM 1394 C C . ARG A 1 183 ? -2.471 -4.292 6.720 1.00 97.94 183 ARG A C 1
ATOM 1396 O O . ARG A 1 183 ? -2.659 -4.926 7.763 1.00 97.94 183 ARG A O 1
ATOM 1403 N N . TYR A 1 184 ? -2.662 -4.793 5.506 1.00 98.19 184 TYR A N 1
ATOM 1404 C CA . TYR A 1 184 ? -3.129 -6.148 5.216 1.00 98.19 184 TYR A CA 1
ATOM 1405 C C . TYR A 1 184 ? -1.934 -7.024 4.845 1.00 98.19 184 TYR A C 1
ATOM 1407 O O . TYR A 1 184 ? -1.127 -6.626 4.008 1.00 98.19 184 TYR A O 1
ATOM 1415 N N . CYS A 1 185 ? -1.821 -8.209 5.442 1.00 97.25 185 CYS A N 1
ATOM 1416 C CA . CYS A 1 185 ? -0.721 -9.130 5.170 1.00 97.25 185 CYS A CA 1
ATOM 1417 C C . CYS A 1 185 ? -1.139 -10.182 4.145 1.00 97.25 185 CYS A C 1
ATOM 1419 O O . CYS A 1 185 ? -2.195 -10.799 4.266 1.00 97.25 185 CYS A O 1
ATOM 1421 N N . TYR A 1 186 ? -0.295 -10.412 3.153 1.00 95.88 186 TYR A N 1
ATOM 1422 C CA . TYR A 1 186 ? -0.498 -11.399 2.105 1.00 95.88 186 TYR A CA 1
ATOM 1423 C C . TYR A 1 186 ? 0.640 -12.412 2.137 1.00 95.88 186 TYR A C 1
ATOM 1425 O O . TYR A 1 186 ? 1.796 -12.056 2.367 1.00 95.88 186 TYR A O 1
ATOM 1433 N N . ASN A 1 187 ? 0.316 -13.686 1.930 1.00 93.00 187 ASN A N 1
ATOM 1434 C CA . ASN A 1 187 ? 1.330 -14.724 1.769 1.00 93.00 187 ASN A CA 1
ATOM 1435 C C . ASN A 1 187 ? 1.952 -14.678 0.356 1.00 93.00 187 ASN A C 1
ATOM 1437 O O . ASN A 1 187 ? 1.590 -13.852 -0.479 1.00 93.00 187 ASN A O 1
ATOM 1441 N N . HIS A 1 188 ? 2.856 -15.616 0.076 1.00 86.19 188 HIS A N 1
ATOM 1442 C CA . HIS A 1 188 ? 3.550 -15.757 -1.210 1.00 86.19 188 HIS A CA 1
ATOM 1443 C C . HIS A 1 188 ? 2.605 -15.940 -2.415 1.00 86.19 188 HIS A C 1
ATOM 1445 O O . HIS A 1 188 ? 2.966 -15.616 -3.541 1.00 86.19 188 HIS A O 1
ATOM 1451 N N . ALA A 1 189 ? 1.391 -16.450 -2.188 1.00 85.50 189 ALA A N 1
ATOM 1452 C CA . ALA A 1 189 ? 0.365 -16.641 -3.211 1.00 85.50 189 ALA A CA 1
ATOM 1453 C C . ALA A 1 189 ? -0.589 -15.435 -3.329 1.00 85.50 189 ALA A C 1
ATOM 1455 O O . ALA A 1 189 ? -1.687 -15.578 -3.861 1.00 85.50 189 ALA A O 1
ATOM 1456 N N . ALA A 1 190 ? -0.219 -14.271 -2.778 1.00 88.00 190 ALA A N 1
ATOM 1457 C CA . ALA A 1 190 ? -1.071 -13.083 -2.686 1.00 88.00 190 ALA A CA 1
ATOM 1458 C C . ALA A 1 190 ? -2.450 -13.360 -2.051 1.00 88.00 190 ALA A C 1
ATOM 1460 O O . ALA A 1 190 ? -3.441 -12.686 -2.327 1.00 88.00 190 ALA A O 1
ATOM 1461 N N . THR A 1 191 ? -2.528 -14.348 -1.157 1.00 93.56 191 THR A N 1
ATOM 1462 C CA . THR A 1 191 ? -3.742 -14.632 -0.388 1.00 93.56 191 THR A CA 1
ATOM 1463 C C . THR A 1 191 ? -3.718 -13.829 0.904 1.00 93.56 191 THR A C 1
ATOM 1465 O O . THR A 1 191 ? -2.738 -13.880 1.650 1.00 93.56 191 THR A O 1
ATOM 1468 N N . TRP A 1 192 ? -4.799 -13.097 1.183 1.00 95.19 192 TRP A N 1
ATOM 1469 C CA . TRP A 1 192 ? -4.915 -12.307 2.408 1.00 95.19 192 TRP A CA 1
ATOM 1470 C C . TRP A 1 192 ? -4.946 -13.216 3.641 1.00 95.19 192 TRP A C 1
ATOM 1472 O O . TRP A 1 192 ? -5.862 -14.030 3.806 1.00 95.19 192 TRP A O 1
ATOM 1482 N N . VAL A 1 193 ? -3.981 -13.022 4.532 1.00 95.25 193 VAL A N 1
ATOM 1483 C CA . VAL A 1 193 ? -3.823 -13.723 5.808 1.00 95.25 193 VAL A CA 1
ATOM 1484 C C . VAL A 1 193 ? -3.871 -12.735 6.978 1.00 95.25 193 VAL A C 1
ATOM 1486 O O . VAL A 1 193 ? -3.910 -11.517 6.796 1.00 95.25 193 VAL A O 1
ATOM 1489 N N . GLY A 1 194 ? -3.907 -13.256 8.203 1.00 94.50 194 GLY A N 1
ATOM 1490 C CA . GLY A 1 194 ? -3.718 -12.420 9.385 1.00 94.50 194 GLY A CA 1
ATOM 1491 C C . GLY A 1 194 ? -2.286 -11.891 9.465 1.00 94.50 194 GLY A C 1
ATOM 1492 O O . GLY A 1 194 ? -1.334 -12.633 9.221 1.00 94.50 194 GLY A O 1
ATOM 1493 N N . CYS A 1 195 ? -2.156 -10.617 9.825 1.00 91.94 195 CYS A N 1
ATOM 1494 C CA . CYS A 1 195 ? -0.956 -10.092 10.464 1.00 91.94 195 CYS A CA 1
ATOM 1495 C C . CYS A 1 195 ? -0.940 -10.460 11.971 1.00 91.94 195 CYS A C 1
ATOM 1497 O O . CYS A 1 195 ? 0.030 -10.105 12.667 1.00 91.94 195 CYS A O 1
#

Sequence (195 aa):
MSRRKRQSSLVGRDKATFPLNEFLPPQCNSCILILLLAAAIAGLHLRPGHRDLTAPSSQATKRHSEPMTLAMSVQNDKSLKLHGLWPKTDCAGTPTNNWAGFDAALWSSTGPKSPKELAAHEYAKHGFCNYASPGEYYGEAQALARAAKRPDSLECPIPGAIVRVQGKKVKHKCNGKKLDEIRYCYNHAATWVGC

Organism: NCBI:txid120398

pLDDT: mean 79.68, std 19.93, range [40.31, 98.19]